Protein AF-X0W6E8-F1 (afdb_monomer)

Solvent-accessible surface area (backbone atoms only — not comparable to full-atom values): 16477 Å² total; per-residue (Å²): 135,77,72,87,42,69,90,37,63,66,58,49,54,52,49,56,50,50,54,49,53,32,58,76,71,71,54,73,55,82,65,52,50,55,51,52,51,42,53,46,44,74,73,34,62,69,58,36,50,59,49,38,74,72,46,77,68,41,76,41,73,58,37,12,52,37,27,72,68,56,48,51,40,49,63,67,52,36,52,96,84,66,36,63,46,77,39,65,50,68,94,69,50,76,43,50,92,79,51,18,35,45,62,56,53,79,40,38,72,78,76,44,81,92,66,81,87,80,86,84,38,60,38,75,87,61,32,48,54,59,50,50,54,51,52,69,56,56,57,82,46,60,92,82,50,79,97,75,67,80,38,82,53,49,94,84,43,66,58,55,96,78,75,73,83,88,84,88,63,99,43,70,67,55,46,50,51,50,52,57,52,47,54,62,69,45,48,55,46,74,44,82,73,47,64,42,89,88,78,67,48,74,42,72,44,54,40,52,73,90,75,64,82,88,87,70,99,47,75,83,62,47,54,63,52,51,56,51,27,62,74,71,67,50,82,81,80,74,87,84,72,80,47,71,78,69,35,67,71,46,42,50,51,51,50,54,54,48,61,72,67,45,79,80,81,115

Organism: NCBI:txid412755

Nearest PDB structures (foldseek):
  1qhh-assembly1_B  TM=7.836E-01  e=3.303E-17  Geobacillus stearothermophilus
  2pjr-assembly1_A  TM=9.165E-01  e=7.887E-13  Geobacillus stearothermophilus
  4c2t-assembly2_D  TM=9.218E-01  e=5.545E-10  Deinococcus radiodurans
  1uaa-assembly1_A  TM=8.353E-01  e=2.032E-09  unclassified
  3lfu-assembly1_A  TM=7.697E-01  e=2.162E-09  Escherichia coli

Foldseek 3Di:
DCPVCPVPVPVVVVVVVVVVVCVVLVHDDPVRVLVVVLVCLVVPVVVLVVLLVVDVAAEAEQLQQDAPSNLSVCVSNHDPPRRYHYYHFLLPNPNVVVRRHSVCVVCVPVVDPPDDDDDPQEDPDAAPVVLVVVQVVCVVCVVPGDDGRHDHNDPPRHDDVPPDDDDDDPDLLVVLLVVLVVLVVQFQPKDFPDQDPPPRDTDIGGDDLVNDDDDDPDPVSCVSNVVVCVVVVRDDDDPPPDPPCVDPVNVVVVVVVCVVVCPPPD

Sequence (266 aa):
NNTIFQGNPEFYRGYCKYLKIMAEHKFLDFATIIEKLVNILENEQNELLRIRDKIRYVVVDEYQDINPIQEKLINLIADVNGNLCVVGDDDQAIFEFQGANVNNILTFSTRYKNVQEISLLKNFRSTDSIIEAARNLIQYNAELRLPKMMEHGRDYHKGEEGDIYQLEFGTRAEEVEFIAKKINELRGYKYLESIDEITGKKNYRGLDWCDFAVLVRNNKTASDFIEIFEREKIPFTAKGTSGLFERDEIRFLQMIFNYFIDKEIK

Mean predicted aligned error: 7.68 Å

InterPro domains:
  IPR000212 UvrD-like helicase [PTHR11070] (14-253)
  IPR013986 DExx box DNA helicase domain superfamily [G3DSA:1.10.10.160] (11-30)
  IPR014016 UvrD-like helicase, ATP-binding domain [PF00580] (11-112)
  IPR014016 UvrD-like helicase, ATP-binding domain [PS51198] (1-127)
  IPR014017 UvrD-like helicase, C-terminal [PF13361] (118-259)
  IPR014017 UvrD-like helicase, C-terminal [PS51217] (128-266)
  IPR027417 P-loop containing nucleoside triphosphate hydrolase [G3DSA:3.40.50.300] (31-114)
  IPR027417 P-loop containing nucleoside triphosphate hydrolase [G3DSA:3.40.50.300] (122-243)
  IPR027417 P-loop containing nucleoside triphosphate hydrolase [SSF52540] (11-259)

Secondary structure (DSSP, 8-state):
-TTTTTT-HHHHHHHHHHHHHHHHTT---HHHHHHHHHHHHHH-HHHHHHHHHH-S-EEESSGGG--HHHHHHHHHHSTTTT-EEE---GGG---GGGT--THHHHTHHHHSSS-------EESSS-HHHHHHHHHHHGGGGGGS-S---EE--TT-PPPTTSS-----SSHHHHHHHHHHHHHHHTT-EEEEEE-TTT--EEEEE--GGG-----SSHHHHHHHHHHHHHTT-----TT---GGGSHHHHHHHHHHHHHH-TT--

pLDDT: mean 88.3, std 10.2, range [37.69, 97.56]

Radius of gyration: 25.04 Å; Cα contacts (8 Å, |Δi|>4): 220; chains: 1; bounding box: 56×60×59 Å

Structure (mmCIF, N/CA/C/O backbone):
data_AF-X0W6E8-F1
#
_entry.id   AF-X0W6E8-F1
#
loop_
_atom_site.group_PDB
_atom_site.id
_atom_site.type_symbol
_atom_site.label_atom_id
_atom_site.label_alt_id
_atom_site.label_comp_id
_atom_site.label_asym_id
_atom_site.label_entity_id
_atom_site.label_seq_id
_atom_site.pdbx_PDB_ins_code
_atom_site.Cartn_x
_atom_site.Cartn_y
_atom_site.Cartn_z
_atom_site.occupancy
_atom_site.B_iso_or_equiv
_atom_site.auth_seq_id
_atom_site.auth_comp_id
_atom_site.auth_asym_id
_atom_site.auth_atom_id
_atom_site.pdbx_PDB_model_num
ATOM 1 N N . ASN A 1 1 ? -6.700 11.268 29.996 1.00 41.81 1 ASN A N 1
ATOM 2 C CA . ASN A 1 1 ? -5.310 10.794 30.178 1.00 41.81 1 ASN A CA 1
ATOM 3 C C . ASN A 1 1 ? -4.329 11.809 29.615 1.00 41.81 1 ASN A C 1
ATOM 5 O O . ASN A 1 1 ? -4.082 11.819 28.421 1.00 41.81 1 ASN A O 1
ATOM 9 N N . ASN A 1 2 ? -3.821 12.695 30.477 1.00 48.25 2 ASN A N 1
ATOM 10 C CA . ASN A 1 2 ? -2.953 13.833 30.129 1.00 48.25 2 ASN A CA 1
ATOM 11 C C . ASN A 1 2 ? -1.458 13.468 30.025 1.00 48.25 2 ASN A C 1
ATOM 13 O O . ASN A 1 2 ? -0.615 14.353 29.949 1.00 48.25 2 ASN A O 1
ATOM 17 N N . THR A 1 3 ? -1.112 12.182 30.079 1.00 55.62 3 THR A N 1
ATOM 18 C CA . THR A 1 3 ? 0.270 11.692 30.196 1.00 55.62 3 THR A CA 1
ATOM 19 C C . THR A 1 3 ? 1.045 11.712 28.879 1.00 55.62 3 THR A C 1
ATOM 21 O O . THR A 1 3 ? 2.259 11.868 28.903 1.00 55.62 3 THR A O 1
ATOM 24 N N . ILE A 1 4 ? 0.364 11.631 27.732 1.00 63.97 4 ILE A N 1
ATOM 25 C CA . ILE A 1 4 ? 1.008 11.529 26.408 1.00 63.97 4 ILE A CA 1
ATOM 26 C C . ILE A 1 4 ? 1.722 12.838 26.020 1.00 63.97 4 ILE A C 1
ATOM 28 O O . ILE A 1 4 ? 2.765 12.813 25.376 1.00 63.97 4 ILE A O 1
ATOM 32 N N . PHE A 1 5 ? 1.204 13.987 26.466 1.00 68.06 5 PHE A N 1
ATOM 33 C CA . PHE A 1 5 ? 1.741 15.309 26.120 1.00 68.06 5 PHE A CA 1
ATOM 34 C C . PHE A 1 5 ? 2.536 15.976 27.249 1.00 68.06 5 PHE A C 1
ATOM 36 O O . PHE A 1 5 ? 2.879 17.152 27.139 1.00 68.06 5 PHE A O 1
ATOM 43 N N . GLN A 1 6 ? 2.860 15.252 28.329 1.00 64.62 6 GLN A N 1
ATOM 44 C CA . GLN A 1 6 ? 3.637 15.811 29.447 1.00 64.62 6 GLN A CA 1
ATOM 45 C C . GLN A 1 6 ? 5.016 16.336 29.011 1.00 64.62 6 GLN A C 1
ATOM 47 O O . GLN A 1 6 ? 5.539 17.248 29.644 1.00 64.62 6 GLN A O 1
ATOM 52 N N . GLY A 1 7 ? 5.569 15.828 27.903 1.00 74.75 7 GLY A N 1
ATOM 53 C CA . GLY A 1 7 ? 6.815 16.319 27.307 1.00 74.75 7 GLY A CA 1
ATOM 54 C C . GLY A 1 7 ? 6.683 17.562 26.414 1.00 74.75 7 GLY A C 1
ATOM 55 O O . GLY A 1 7 ? 7.706 18.092 25.993 1.00 74.75 7 GLY A O 1
ATOM 56 N N . ASN A 1 8 ? 5.466 18.034 26.099 1.00 87.38 8 ASN A N 1
ATOM 57 C CA . ASN A 1 8 ? 5.258 19.209 25.243 1.00 87.38 8 ASN A CA 1
ATOM 58 C C . ASN A 1 8 ? 3.924 19.942 25.546 1.00 87.38 8 ASN A C 1
ATOM 60 O O . ASN A 1 8 ? 2.927 19.772 24.833 1.00 87.38 8 ASN A O 1
ATOM 64 N N . PRO A 1 9 ? 3.875 20.774 26.605 1.00 87.56 9 PRO A N 1
ATOM 65 C CA . PRO A 1 9 ? 2.653 21.472 27.013 1.00 87.56 9 PRO A CA 1
ATOM 66 C C . PRO A 1 9 ? 2.198 22.545 26.011 1.00 87.56 9 PRO A C 1
ATOM 68 O O . PRO A 1 9 ? 1.001 22.825 25.916 1.00 87.56 9 PRO A O 1
ATOM 71 N N . GLU A 1 10 ? 3.122 23.137 25.250 1.00 90.81 10 GLU A N 1
ATOM 72 C CA . GLU A 1 10 ? 2.785 24.112 24.207 1.00 90.81 10 GLU A CA 1
ATOM 73 C C . GLU A 1 10 ? 2.021 23.454 23.061 1.00 90.81 10 GLU A C 1
ATOM 75 O O . GLU A 1 10 ? 0.967 23.957 22.661 1.00 90.81 10 GLU A O 1
ATOM 80 N N . PHE A 1 11 ? 2.490 22.289 22.601 1.00 91.69 11 PHE A N 1
ATOM 81 C CA . PHE A 1 11 ? 1.779 21.490 21.609 1.00 91.69 11 PHE A CA 1
ATOM 82 C C . PHE A 1 11 ? 0.371 21.140 22.091 1.00 91.69 11 PHE A C 1
ATOM 84 O O . PHE A 1 11 ? -0.594 21.381 21.370 1.00 91.69 11 PHE A O 1
ATOM 91 N N . TYR A 1 12 ? 0.228 20.650 23.328 1.00 90.50 12 TYR A N 1
ATOM 92 C CA . TYR A 1 12 ? -1.084 20.315 23.890 1.00 90.50 12 TYR A CA 1
ATOM 93 C C . TYR A 1 12 ? -2.035 21.517 23.898 1.00 90.50 12 TYR A C 1
ATOM 95 O O . TYR A 1 12 ? -3.195 21.407 23.501 1.00 90.50 12 TYR A O 1
ATOM 103 N N . ARG A 1 13 ? -1.544 22.698 24.295 1.00 91.81 13 ARG A N 1
ATOM 104 C CA . ARG A 1 13 ? -2.345 23.928 24.280 1.00 91.81 13 ARG A CA 1
ATOM 105 C C . ARG A 1 13 ? -2.782 24.305 22.863 1.00 91.81 13 ARG A C 1
ATOM 107 O O . ARG A 1 13 ? -3.940 24.683 22.671 1.00 91.81 13 ARG A O 1
ATOM 114 N N . GLY A 1 14 ? -1.877 24.201 21.890 1.00 94.25 14 GLY A N 1
ATOM 115 C CA . GLY A 1 14 ? -2.176 24.423 20.476 1.00 94.25 14 GLY A CA 1
ATOM 116 C C . GLY A 1 14 ? -3.219 23.439 19.948 1.00 94.25 14 GLY A C 1
ATOM 117 O O . GLY A 1 14 ? -4.203 23.857 19.344 1.00 94.25 14 GLY A O 1
ATOM 118 N N . TYR A 1 15 ? -3.059 22.156 20.266 1.00 90.69 15 TYR A N 1
ATOM 119 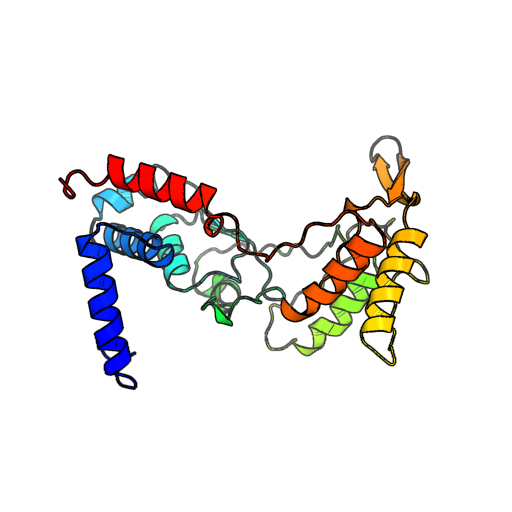C CA . TYR A 1 15 ? -3.978 21.088 19.888 1.00 90.69 15 TYR A CA 1
ATOM 120 C C . TYR A 1 15 ? -5.387 21.297 20.462 1.00 90.69 15 TYR A C 1
ATOM 122 O O . TYR A 1 15 ? -6.370 21.251 19.727 1.00 90.69 15 TYR A O 1
ATOM 130 N N . CYS A 1 16 ? -5.511 21.645 21.746 1.00 91.00 16 CYS A N 1
ATOM 131 C CA . CYS A 1 16 ? -6.806 21.977 22.348 1.00 91.00 16 CYS A CA 1
ATOM 132 C C . CYS A 1 16 ? -7.475 23.184 21.672 1.00 91.00 16 CYS A C 1
ATOM 134 O O . CYS A 1 16 ? -8.692 23.194 21.483 1.00 91.00 16 CYS A O 1
ATOM 136 N N . LYS A 1 17 ? -6.695 24.206 21.293 1.00 93.12 17 LYS A N 1
ATOM 137 C CA . LYS A 1 17 ? -7.216 25.363 20.552 1.00 93.12 17 LYS A CA 1
ATOM 138 C C . LYS A 1 17 ? -7.680 24.962 19.149 1.00 93.12 17 LYS A C 1
ATOM 140 O O . LYS A 1 17 ? -8.749 25.398 18.737 1.00 93.12 17 LYS A O 1
ATOM 145 N N . TYR A 1 18 ? -6.911 24.124 18.455 1.00 91.56 18 TYR A N 1
ATOM 146 C CA . TYR A 1 18 ? -7.280 23.560 17.156 1.00 91.56 18 TYR A CA 1
ATOM 147 C C . TYR A 1 18 ? -8.622 22.824 17.229 1.00 91.56 18 TYR A C 1
ATOM 149 O O . TYR A 1 18 ? -9.551 23.182 16.509 1.00 91.56 18 TYR A O 1
ATOM 157 N N . LEU A 1 19 ? -8.766 21.880 18.165 1.00 89.44 19 LEU A N 1
ATOM 158 C CA . LEU A 1 19 ? -10.006 21.119 18.342 1.00 89.44 19 LEU A CA 1
ATOM 159 C C . LEU A 1 19 ? -11.208 22.016 18.659 1.00 89.44 19 LEU A C 1
ATOM 161 O O . LEU A 1 19 ? -12.308 21.769 18.167 1.00 89.44 19 LEU A O 1
ATOM 165 N N . LYS A 1 20 ? -11.005 23.072 19.458 1.00 90.00 20 LYS A N 1
ATOM 166 C CA . LYS A 1 20 ? -12.059 24.042 19.769 1.00 90.00 20 LYS A CA 1
ATOM 167 C C . LYS A 1 20 ? -12.536 24.786 18.517 1.00 90.00 20 LYS A C 1
ATOM 169 O O . LYS A 1 20 ? -13.738 24.856 18.297 1.00 90.00 20 LYS A O 1
ATOM 174 N N . ILE A 1 21 ? -11.613 25.278 17.689 1.00 90.38 21 ILE A N 1
ATOM 175 C CA . ILE A 1 21 ? -11.942 25.975 16.433 1.00 90.38 21 ILE A CA 1
ATOM 176 C C . ILE A 1 21 ? -12.669 25.025 15.472 1.00 90.38 21 ILE A C 1
ATOM 178 O O . ILE A 1 21 ? -13.708 25.378 14.923 1.00 90.38 21 ILE A O 1
ATOM 182 N N . MET A 1 22 ? -12.170 23.795 15.313 1.00 89.06 22 MET A N 1
ATOM 183 C CA . MET A 1 22 ? -12.822 22.777 14.481 1.00 89.06 22 MET A CA 1
ATOM 184 C C . MET A 1 22 ? -14.267 22.523 14.930 1.00 89.06 22 MET A C 1
ATOM 186 O O . MET A 1 22 ? -15.173 22.469 14.102 1.00 89.06 22 MET A O 1
ATOM 190 N N . ALA A 1 23 ? -14.501 22.423 16.242 1.00 85.75 23 ALA A N 1
ATOM 191 C CA . ALA A 1 23 ? -15.837 22.231 16.796 1.00 85.75 23 ALA A CA 1
ATOM 192 C C . ALA A 1 23 ? -16.756 23.449 16.587 1.00 85.75 23 ALA A C 1
ATOM 194 O O . ALA A 1 23 ? -17.917 23.260 16.226 1.00 85.75 23 ALA A O 1
ATOM 195 N N . GLU A 1 24 ? -16.251 24.673 16.776 1.00 85.31 24 GLU A N 1
ATOM 196 C CA . GLU A 1 24 ? -16.998 25.923 16.549 1.00 85.31 24 GLU A CA 1
ATOM 197 C C . GLU A 1 24 ? -17.487 26.032 15.097 1.00 85.31 24 GLU A C 1
ATOM 199 O O . GLU A 1 24 ? -18.645 26.369 14.863 1.00 85.31 24 GLU A O 1
ATOM 204 N N . HIS A 1 25 ? -16.650 25.642 14.134 1.00 83.06 25 HIS A N 1
ATOM 205 C CA . HIS A 1 25 ? -16.994 25.633 12.709 1.00 83.06 25 HIS A CA 1
ATOM 206 C C . HIS A 1 25 ? -17.678 24.342 12.231 1.00 83.06 25 HIS A C 1
ATOM 208 O O . HIS A 1 25 ? -17.940 24.190 11.041 1.00 83.06 25 HIS A O 1
ATOM 214 N N . LYS A 1 26 ? -17.982 23.396 13.133 1.00 83.81 26 LYS A N 1
ATOM 215 C CA . LYS A 1 26 ? -18.581 22.086 12.798 1.00 83.81 26 LYS A CA 1
ATOM 216 C C . LYS A 1 26 ? -17.774 21.315 11.739 1.00 83.81 26 LYS A C 1
ATOM 218 O O . LYS A 1 26 ? -18.336 20.569 10.937 1.00 83.81 26 LYS A O 1
ATOM 223 N N . PHE A 1 27 ? -16.455 21.480 11.746 1.00 86.06 27 PHE A N 1
ATOM 224 C CA . PHE A 1 27 ? -15.545 20.812 10.826 1.00 86.06 27 PHE A CA 1
ATOM 225 C C . PHE A 1 27 ? -15.058 19.479 11.381 1.00 86.06 27 PHE A C 1
ATOM 227 O O . PHE A 1 27 ? -14.842 19.315 12.583 1.00 86.06 27 PHE A O 1
ATOM 234 N N . LEU A 1 28 ? -14.860 18.535 10.462 1.00 86.19 28 LEU A N 1
ATOM 235 C CA . LEU A 1 28 ? -14.262 17.233 10.711 1.00 86.19 28 LEU A CA 1
ATOM 236 C C . LEU A 1 28 ? -13.116 17.036 9.723 1.00 86.19 28 LEU A C 1
ATOM 238 O O . LEU A 1 28 ? -13.309 17.145 8.514 1.00 86.19 28 LEU A O 1
ATOM 242 N N . ASP A 1 29 ? -11.933 16.747 10.246 1.00 88.25 29 ASP A N 1
ATOM 243 C CA . ASP A 1 29 ? -10.832 16.197 9.462 1.00 88.25 29 ASP A CA 1
ATOM 244 C C . ASP A 1 29 ? -10.941 14.660 9.381 1.00 88.25 29 ASP A C 1
ATOM 246 O O . ASP A 1 29 ? -11.768 14.033 10.047 1.00 88.25 29 ASP A O 1
ATOM 250 N N . PHE A 1 30 ? -10.096 14.025 8.567 1.00 87.19 30 PHE A N 1
ATOM 251 C CA . PHE A 1 30 ? -10.146 12.572 8.371 1.00 87.19 30 PHE A CA 1
ATOM 252 C C . PHE A 1 30 ? -9.997 11.767 9.672 1.00 87.19 30 PHE A C 1
ATOM 254 O O . PHE A 1 30 ? -10.666 10.747 9.836 1.00 87.19 30 PHE A O 1
ATOM 261 N N . ALA A 1 31 ? -9.154 12.219 10.605 1.00 87.50 31 ALA A N 1
ATOM 262 C CA . ALA A 1 31 ? -8.917 11.515 11.863 1.00 87.50 31 ALA A CA 1
ATOM 263 C C . ALA A 1 31 ? -10.117 11.648 12.815 1.00 87.50 31 ALA A C 1
ATOM 265 O O . ALA A 1 31 ? -10.579 10.661 13.390 1.00 87.50 31 ALA A O 1
ATOM 266 N N . THR A 1 32 ? -10.667 12.856 12.928 1.00 89.69 32 THR A N 1
ATOM 267 C CA . THR A 1 32 ? -11.804 13.174 13.800 1.00 89.69 32 THR A CA 1
ATOM 268 C C . THR A 1 32 ? -13.107 12.536 13.330 1.00 89.69 32 THR A C 1
ATOM 270 O O . THR A 1 32 ? -13.963 12.261 14.168 1.00 89.69 32 THR A O 1
ATOM 273 N N . ILE A 1 33 ? -13.270 12.231 12.035 1.00 93.94 33 ILE A N 1
ATOM 274 C CA . ILE A 1 33 ? -14.405 11.423 11.550 1.00 93.94 33 ILE A CA 1
ATOM 275 C C . ILE A 1 33 ? -14.404 10.048 12.230 1.00 93.94 33 ILE A C 1
ATOM 277 O O . ILE A 1 33 ? -15.416 9.641 12.804 1.00 93.94 33 ILE A O 1
ATOM 281 N N . ILE A 1 34 ? -13.266 9.347 12.193 1.00 94.94 34 ILE A N 1
ATOM 282 C CA . ILE A 1 34 ? -13.132 8.007 12.780 1.00 94.94 34 ILE A CA 1
ATOM 283 C C . ILE A 1 34 ? -13.246 8.095 14.302 1.00 94.94 34 ILE A C 1
ATOM 285 O O . ILE A 1 34 ? -13.997 7.333 14.907 1.00 94.94 34 ILE A O 1
ATOM 289 N N . GLU A 1 35 ? -12.557 9.057 14.918 1.00 94.25 35 GLU A N 1
ATOM 290 C CA . GLU A 1 35 ? -12.593 9.267 16.366 1.00 94.25 35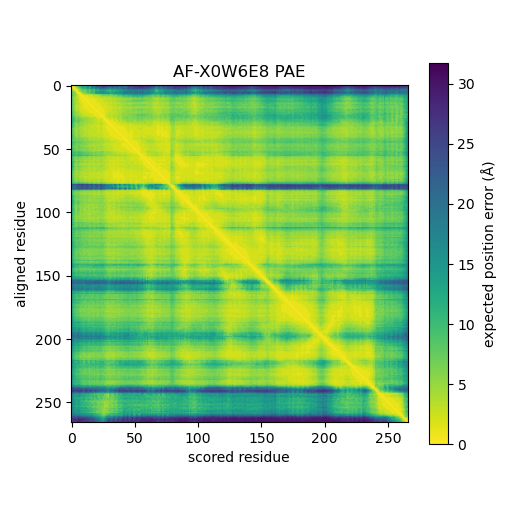 GLU A CA 1
ATOM 291 C C . GLU A 1 35 ? -14.020 9.523 16.872 1.00 94.25 35 GLU A C 1
ATOM 293 O O . GLU A 1 35 ? -14.466 8.883 17.824 1.00 94.25 35 GLU A O 1
ATOM 298 N N . LYS A 1 36 ? -14.773 10.425 16.227 1.00 93.38 36 LYS A N 1
ATOM 299 C CA . LYS A 1 36 ? -16.155 10.720 16.625 1.00 93.38 36 LYS A CA 1
ATOM 300 C C . LYS A 1 36 ? -17.069 9.524 16.439 1.00 93.38 36 LYS A C 1
ATOM 302 O O . LYS A 1 36 ? -17.896 9.286 17.313 1.00 93.38 36 LYS A O 1
ATOM 307 N N . LEU A 1 37 ? -16.920 8.775 15.345 1.00 95.38 37 LEU A N 1
ATOM 308 C CA . LEU A 1 37 ? -17.699 7.558 15.143 1.00 95.38 37 LEU A CA 1
ATOM 309 C C . LEU A 1 37 ? -17.422 6.550 16.261 1.00 95.38 37 LEU A C 1
ATOM 311 O O . LEU A 1 37 ? -18.363 6.072 16.884 1.00 95.38 37 LEU A O 1
ATOM 315 N N . VAL A 1 38 ? -16.152 6.281 16.569 1.00 96.31 38 VAL A N 1
ATOM 316 C CA . VAL A 1 38 ? -15.772 5.398 17.682 1.00 96.31 38 VAL A CA 1
ATOM 317 C C . VAL A 1 38 ? -16.378 5.888 18.996 1.00 96.31 38 VAL A C 1
ATOM 319 O O . VAL A 1 38 ? -17.028 5.107 19.684 1.00 96.31 38 VAL A O 1
ATOM 322 N N . ASN A 1 39 ? -16.254 7.181 19.307 1.00 95.69 39 ASN A N 1
ATOM 323 C CA . ASN A 1 39 ? -16.821 7.761 20.524 1.00 95.69 39 ASN A CA 1
ATOM 324 C C . ASN A 1 39 ? -18.349 7.579 20.599 1.00 95.69 39 ASN A C 1
ATOM 326 O O . ASN A 1 39 ? -18.860 7.235 21.661 1.00 95.69 39 ASN A O 1
ATOM 330 N N . ILE A 1 40 ? -19.085 7.775 19.500 1.00 96.25 40 ILE A N 1
ATOM 331 C CA . ILE A 1 40 ? -20.538 7.538 19.465 1.00 96.25 40 ILE A CA 1
ATOM 332 C C . ILE A 1 40 ? -20.832 6.062 19.743 1.00 96.25 40 ILE A C 1
ATOM 334 O O . ILE A 1 40 ? -21.631 5.752 20.619 1.00 96.25 40 ILE A O 1
ATOM 338 N N . LEU A 1 41 ? -20.154 5.140 19.057 1.00 94.38 41 LEU A N 1
ATOM 339 C CA . LEU A 1 41 ? -20.420 3.705 19.193 1.00 94.38 41 LEU A CA 1
ATOM 340 C C . LEU A 1 41 ? -20.044 3.132 20.564 1.00 94.38 41 LEU A C 1
ATOM 342 O O . LEU A 1 41 ? -20.656 2.161 21.000 1.00 94.38 41 LEU A O 1
ATOM 346 N N . GLU A 1 42 ? -19.072 3.724 21.255 1.00 94.69 42 GLU A N 1
ATOM 347 C CA . GLU A 1 42 ? -18.731 3.338 22.627 1.00 94.69 42 GLU A CA 1
ATOM 348 C C . GLU A 1 42 ? -19.741 3.826 23.664 1.00 94.69 42 GLU A C 1
ATOM 350 O O . GLU A 1 42 ? -19.997 3.127 24.643 1.00 94.69 42 GLU A O 1
ATOM 355 N N . ASN A 1 43 ? -20.289 5.027 23.475 1.00 96.62 43 ASN A N 1
ATOM 356 C CA . ASN A 1 43 ? -21.142 5.668 24.476 1.00 96.62 43 ASN A CA 1
ATOM 357 C C . ASN A 1 43 ? -22.641 5.448 24.216 1.00 96.62 43 ASN A C 1
ATOM 359 O O . ASN A 1 43 ? -23.443 5.523 25.146 1.00 96.62 43 ASN A O 1
ATOM 363 N N . GLU A 1 44 ? -23.034 5.145 22.978 1.00 96.56 44 GLU A N 1
ATOM 364 C CA . GLU A 1 44 ? -24.428 4.994 22.558 1.00 96.56 44 GLU A CA 1
ATOM 365 C C . GLU A 1 44 ? -24.715 3.562 22.085 1.00 96.56 44 GLU A C 1
ATOM 367 O O . GLU A 1 44 ? -24.690 3.238 20.896 1.00 96.56 44 GLU A O 1
ATOM 372 N N . GLN A 1 45 ? -25.051 2.682 23.034 1.00 93.00 45 GLN A N 1
ATOM 373 C CA . GLN A 1 45 ? -25.293 1.260 22.756 1.00 93.00 45 GLN A CA 1
ATOM 374 C C . GLN A 1 45 ? -26.394 1.018 21.706 1.00 93.00 45 GLN A C 1
ATOM 376 O O . GLN A 1 45 ? -26.290 0.083 20.913 1.00 93.00 45 GLN A O 1
ATOM 381 N N . ASN A 1 46 ? -27.429 1.864 21.662 1.00 95.44 46 ASN A N 1
ATOM 382 C CA . ASN A 1 46 ? -28.494 1.760 20.661 1.00 95.44 46 ASN A CA 1
ATOM 383 C C . ASN A 1 46 ? -27.966 1.968 19.235 1.00 95.44 46 ASN A C 1
ATOM 385 O O . ASN A 1 46 ? -28.369 1.247 18.324 1.00 95.44 46 ASN A O 1
ATOM 389 N N . GLU A 1 47 ? -27.041 2.910 19.041 1.00 94.44 47 GLU A N 1
ATOM 390 C CA . GLU A 1 47 ? -26.431 3.164 17.736 1.00 94.44 47 GLU A CA 1
ATOM 391 C C . GLU A 1 47 ? -25.497 2.028 17.328 1.00 94.44 47 GLU A C 1
ATOM 393 O O . GLU A 1 47 ? -25.552 1.565 16.187 1.00 94.44 47 GLU A O 1
ATOM 398 N N . LEU A 1 48 ? -24.712 1.501 18.272 1.00 92.19 48 LEU A N 1
ATOM 399 C CA . LEU A 1 48 ? -23.886 0.319 18.038 1.00 92.19 48 LEU A CA 1
ATOM 400 C C . LEU A 1 48 ? -24.724 -0.884 17.587 1.00 92.19 48 LEU A C 1
ATOM 402 O O . LEU A 1 48 ? -24.402 -1.512 16.577 1.00 92.19 48 LEU A O 1
ATOM 406 N N . LEU A 1 49 ? -25.818 -1.182 18.294 1.00 90.94 49 LEU A N 1
ATOM 407 C CA . LEU A 1 49 ? -26.729 -2.271 17.933 1.00 90.94 49 LEU A CA 1
ATOM 408 C C . LEU A 1 49 ? -27.381 -2.029 16.568 1.00 90.94 49 LEU A C 1
ATOM 410 O O . LEU A 1 49 ? -27.446 -2.947 15.755 1.00 90.94 49 LEU A O 1
ATOM 414 N N . ARG A 1 50 ? -27.790 -0.789 16.275 1.00 91.31 50 ARG A N 1
ATOM 415 C CA . ARG A 1 50 ? -28.362 -0.407 14.976 1.00 91.31 50 ARG A CA 1
ATOM 416 C C . ARG A 1 50 ? -27.386 -0.615 13.817 1.00 91.31 50 ARG A C 1
ATOM 418 O O . ARG A 1 50 ? -27.819 -0.954 12.717 1.00 91.31 50 ARG A O 1
ATOM 425 N N . ILE A 1 51 ? -26.091 -0.378 14.027 1.00 89.81 51 ILE A N 1
ATOM 426 C CA . ILE A 1 51 ? -25.061 -0.632 13.010 1.00 89.81 51 ILE A CA 1
ATOM 427 C C . ILE A 1 51 ? -24.792 -2.129 12.873 1.00 89.81 51 ILE A C 1
ATOM 429 O O . ILE A 1 51 ? -24.796 -2.635 11.751 1.00 89.81 51 ILE A O 1
ATOM 433 N N . ARG A 1 52 ? -24.605 -2.845 13.986 1.00 88.62 52 ARG A N 1
ATOM 434 C CA . ARG A 1 52 ? -24.361 -4.297 13.977 1.00 88.62 52 ARG A CA 1
ATOM 435 C C . ARG A 1 52 ? -25.507 -5.081 13.335 1.00 88.62 52 ARG A C 1
ATOM 437 O O . ARG A 1 52 ? -25.250 -6.031 12.611 1.00 88.62 52 ARG A O 1
ATOM 444 N N . ASP A 1 53 ? -26.753 -4.643 13.513 1.00 88.44 53 ASP A N 1
ATOM 445 C CA . ASP A 1 53 ? -27.924 -5.247 12.857 1.00 88.44 53 ASP A CA 1
ATOM 446 C C . ASP A 1 53 ? -27.861 -5.148 11.319 1.00 88.44 53 ASP A C 1
ATOM 448 O O . ASP A 1 53 ? -28.335 -6.024 10.598 1.00 88.44 53 ASP A O 1
ATOM 452 N N . LYS A 1 54 ? -27.210 -4.103 10.793 1.00 89.12 54 LYS A N 1
ATOM 453 C CA . LYS A 1 54 ? -27.045 -3.885 9.347 1.00 89.12 54 LYS A CA 1
ATOM 454 C C . LYS A 1 54 ? -25.799 -4.551 8.771 1.00 89.12 54 LYS A C 1
ATOM 456 O O . LYS A 1 54 ? -25.774 -4.853 7.579 1.00 89.12 54 LYS A O 1
ATOM 461 N N . ILE A 1 55 ? -24.757 -4.735 9.580 1.00 88.00 55 ILE A N 1
ATOM 462 C CA . ILE A 1 55 ? -23.459 -5.248 9.139 1.00 88.00 55 ILE A CA 1
ATOM 463 C C . ILE A 1 55 ? -23.284 -6.667 9.660 1.00 88.00 55 ILE A C 1
ATOM 465 O O . ILE A 1 55 ? -22.8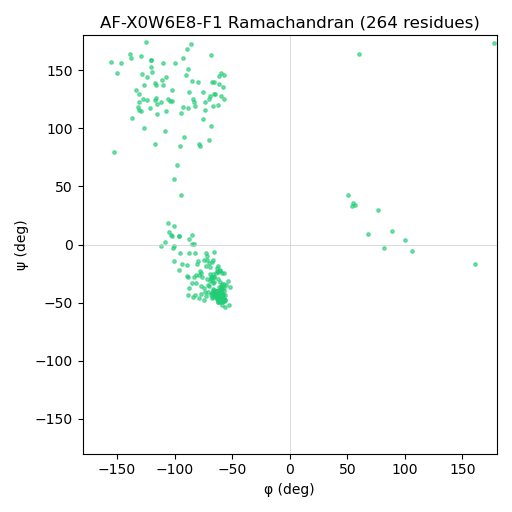64 -6.895 10.788 1.00 88.00 55 ILE A O 1
ATOM 469 N N . ARG A 1 56 ? -23.582 -7.639 8.796 1.00 84.12 56 ARG A N 1
ATOM 470 C CA . ARG A 1 56 ? -23.450 -9.055 9.145 1.00 84.1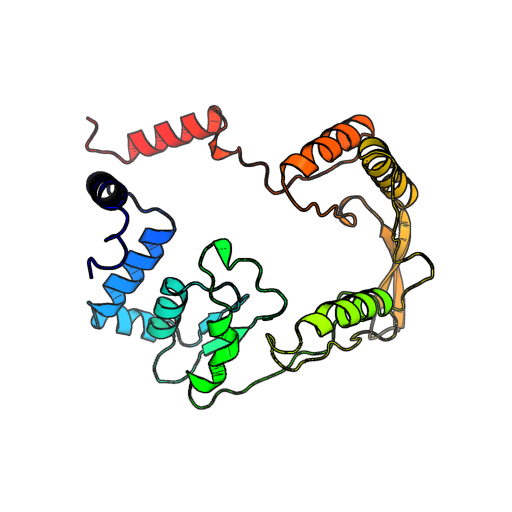2 56 ARG A CA 1
ATOM 471 C C . ARG A 1 56 ? -22.023 -9.582 9.010 1.00 84.12 56 ARG A C 1
ATOM 473 O O . ARG A 1 56 ? -21.658 -10.468 9.771 1.00 84.12 56 ARG A O 1
ATOM 480 N N . TYR A 1 57 ? -21.256 -9.073 8.046 1.00 90.38 57 TYR A N 1
ATOM 481 C CA . TYR A 1 57 ? -19.886 -9.494 7.749 1.00 90.38 57 TYR A CA 1
ATOM 482 C C . TYR A 1 57 ? -19.002 -8.266 7.570 1.00 90.38 57 TYR A C 1
ATOM 484 O O . TYR A 1 57 ? -19.374 -7.340 6.847 1.00 90.38 57 TYR A O 1
ATOM 492 N N . VAL A 1 58 ? -17.838 -8.276 8.212 1.00 92.88 58 VAL A N 1
ATOM 493 C CA . VAL A 1 58 ? -16.825 -7.228 8.098 1.00 92.88 58 VAL A CA 1
ATOM 494 C C . VAL A 1 58 ? -15.623 -7.822 7.385 1.00 92.88 58 VAL A C 1
ATOM 496 O O . VAL A 1 58 ? -15.067 -8.820 7.837 1.00 92.88 58 VAL A O 1
ATOM 499 N N . VAL A 1 59 ? -15.236 -7.212 6.268 1.00 95.12 59 VAL A N 1
ATOM 500 C CA . VAL A 1 59 ? -14.015 -7.560 5.539 1.00 95.12 59 VAL A CA 1
ATOM 501 C C . VAL A 1 59 ? -13.095 -6.352 5.569 1.00 95.12 59 VAL A C 1
ATOM 503 O O . VAL A 1 59 ? -13.522 -5.254 5.211 1.00 95.12 59 VAL A O 1
ATOM 506 N N . VAL A 1 60 ? -11.860 -6.551 6.016 1.00 96.31 60 VAL A N 1
ATOM 507 C CA . VAL A 1 60 ? -10.842 -5.500 6.086 1.00 96.31 60 VAL A CA 1
ATOM 508 C C . VAL A 1 60 ? -9.651 -5.932 5.249 1.00 96.31 60 VAL A C 1
ATOM 510 O O . VAL A 1 60 ? -9.034 -6.949 5.546 1.00 96.31 60 VAL A O 1
ATOM 513 N N . ASP A 1 61 ? -9.362 -5.169 4.204 1.00 97.12 61 ASP A N 1
ATOM 514 C CA . ASP A 1 61 ? -8.176 -5.344 3.365 1.00 97.12 61 ASP A CA 1
ATOM 515 C C . ASP A 1 61 ? -7.026 -4.463 3.880 1.00 97.12 61 ASP A C 1
ATOM 517 O O . ASP A 1 61 ? -7.273 -3.509 4.625 1.00 97.12 61 ASP A O 1
ATOM 521 N N . GLU A 1 62 ? -5.790 -4.778 3.493 1.00 97.06 62 GLU A N 1
ATOM 522 C CA . GLU A 1 62 ? -4.564 -4.082 3.926 1.00 97.06 62 GLU A CA 1
ATOM 523 C C . GLU A 1 62 ? -4.455 -3.928 5.458 1.00 97.06 62 GLU A C 1
ATOM 525 O O . GLU A 1 62 ? -4.089 -2.882 6.004 1.00 97.06 62 GLU A O 1
ATOM 530 N N . TYR A 1 63 ? -4.802 -4.990 6.191 1.00 96.75 63 TYR A N 1
ATOM 531 C CA . TYR A 1 63 ? -4.933 -4.957 7.649 1.00 96.75 63 TYR A CA 1
ATOM 532 C C . TYR A 1 63 ? -3.617 -4.643 8.390 1.00 96.75 63 TYR A C 1
ATOM 534 O O . TYR A 1 63 ? -3.642 -4.180 9.534 1.00 96.75 63 TYR A O 1
ATOM 542 N N . GLN A 1 64 ? -2.463 -4.845 7.746 1.00 95.56 64 GLN A N 1
ATOM 543 C CA . GLN A 1 64 ? -1.156 -4.462 8.286 1.00 95.56 64 GLN A CA 1
ATOM 544 C C . GLN A 1 64 ? -0.988 -2.942 8.466 1.00 95.56 64 GLN A C 1
ATOM 546 O O . GLN A 1 64 ? -0.209 -2.516 9.320 1.00 95.56 64 GLN A O 1
ATOM 551 N N . ASP A 1 65 ? -1.738 -2.131 7.711 1.00 95.56 65 ASP A N 1
ATOM 552 C CA . ASP A 1 65 ? -1.627 -0.667 7.708 1.00 95.56 65 ASP A CA 1
ATOM 553 C C . ASP A 1 65 ? -2.654 0.022 8.627 1.00 95.56 65 ASP A C 1
ATOM 555 O O . ASP A 1 65 ? -2.769 1.250 8.672 1.00 95.56 65 ASP A O 1
ATOM 559 N N . ILE A 1 66 ? -3.392 -0.766 9.411 1.00 95.38 66 ILE A N 1
ATOM 560 C CA . ILE A 1 66 ? -4.416 -0.276 10.330 1.00 95.38 66 ILE A CA 1
ATOM 561 C C . ILE A 1 66 ? -3.783 0.360 11.570 1.00 95.38 66 ILE A C 1
ATOM 563 O O . ILE A 1 66 ? -2.927 -0.223 12.242 1.00 95.38 66 ILE A O 1
ATOM 567 N N . ASN A 1 67 ? -4.256 1.557 11.918 1.00 94.62 67 ASN A N 1
ATOM 568 C CA . ASN A 1 67 ? -3.863 2.260 13.138 1.00 94.62 67 ASN A CA 1
ATOM 569 C C . ASN A 1 67 ? -4.772 1.900 14.340 1.00 94.62 67 ASN A C 1
ATOM 571 O O . ASN A 1 67 ? -5.840 1.304 14.167 1.00 94.62 67 ASN A O 1
ATOM 575 N N . PRO A 1 68 ? -4.407 2.271 15.583 1.00 93.69 68 PRO A N 1
ATOM 576 C CA . PRO A 1 68 ? -5.167 1.874 16.771 1.00 93.69 68 PRO A CA 1
ATOM 577 C C . PRO A 1 68 ? -6.639 2.318 16.805 1.00 93.69 68 PRO A C 1
ATOM 579 O O . PRO A 1 68 ? -7.473 1.598 17.352 1.00 93.69 68 PRO A O 1
ATOM 582 N N . ILE A 1 69 ? -6.988 3.486 16.247 1.00 94.50 69 ILE A N 1
ATOM 583 C CA . ILE A 1 69 ? -8.382 3.966 16.271 1.00 94.50 69 ILE A CA 1
ATOM 584 C C . ILE A 1 69 ? -9.244 3.238 15.232 1.00 94.50 69 ILE A C 1
ATOM 586 O O . ILE A 1 69 ? -10.398 2.915 15.510 1.00 94.50 69 ILE A O 1
ATOM 590 N N . GLN A 1 70 ? -8.674 2.911 14.071 1.00 95.44 70 GLN A N 1
ATOM 591 C CA . GLN A 1 70 ? -9.312 2.061 13.068 1.00 95.44 70 GLN A CA 1
ATOM 592 C C . GLN A 1 70 ? -9.508 0.638 13.599 1.00 95.44 70 GLN A C 1
ATOM 594 O O . GLN A 1 70 ? -10.598 0.089 13.471 1.00 95.44 70 GLN A O 1
ATOM 599 N N . GLU A 1 71 ? -8.505 0.074 14.276 1.00 94.19 71 GLU A N 1
ATOM 600 C CA . GLU A 1 71 ? -8.628 -1.239 14.912 1.00 94.19 71 GLU A CA 1
ATOM 601 C C . GLU A 1 71 ? -9.747 -1.253 15.956 1.00 94.19 71 GLU A C 1
ATOM 603 O O . GLU A 1 71 ? -10.555 -2.180 16.031 1.00 94.19 71 GLU A O 1
ATOM 608 N N . LYS A 1 72 ? -9.847 -0.189 16.752 1.00 93.19 72 LYS A N 1
ATOM 609 C CA . LYS A 1 72 ? -10.924 -0.033 17.725 1.00 93.19 72 LYS A CA 1
ATOM 610 C C . LYS A 1 72 ? -12.301 0.032 17.058 1.00 93.19 72 LYS A C 1
ATOM 612 O O . LYS A 1 72 ? -13.232 -0.610 17.540 1.00 93.19 72 LYS A O 1
ATOM 617 N N . LEU A 1 73 ? -12.425 0.751 15.942 1.00 94.25 73 LEU A N 1
ATOM 618 C CA . LEU A 1 73 ? -13.656 0.778 15.152 1.00 94.25 73 LEU A CA 1
ATOM 619 C C . LEU A 1 73 ? -14.025 -0.622 14.644 1.00 94.25 73 LEU A C 1
ATOM 621 O O . LEU A 1 73 ? -15.169 -1.032 14.825 1.00 94.25 73 LEU A O 1
ATOM 625 N N . ILE A 1 74 ? -13.066 -1.357 14.071 1.00 93.44 74 ILE A N 1
ATOM 626 C CA . ILE A 1 74 ? -13.256 -2.730 13.571 1.00 93.44 74 ILE A CA 1
ATOM 627 C C . ILE A 1 74 ? -13.777 -3.638 14.692 1.00 93.44 74 ILE A C 1
ATOM 629 O O . ILE A 1 74 ? -14.798 -4.302 14.517 1.00 93.44 74 ILE A O 1
ATOM 633 N N . ASN A 1 75 ? -13.153 -3.590 15.873 1.00 90.19 75 ASN A N 1
ATOM 634 C CA . ASN A 1 75 ? -13.593 -4.346 17.050 1.00 90.19 75 ASN A CA 1
ATOM 635 C C . ASN A 1 75 ? -15.023 -3.993 17.489 1.00 90.19 75 ASN A C 1
ATOM 637 O O . ASN A 1 75 ? -15.795 -4.871 17.879 1.00 90.19 75 ASN A O 1
ATOM 641 N N . LEU A 1 76 ? -15.402 -2.712 17.433 1.00 91.06 76 LEU A N 1
ATOM 642 C CA . LEU A 1 76 ? -16.760 -2.290 17.769 1.00 91.06 76 LEU A CA 1
ATOM 643 C C . LEU A 1 76 ? -17.774 -2.843 16.762 1.00 91.06 76 LEU A C 1
ATOM 645 O O . LEU A 1 76 ? -18.806 -3.361 17.182 1.00 91.06 76 LEU A O 1
ATOM 649 N N . ILE A 1 77 ? -17.506 -2.793 15.459 1.00 90.50 77 ILE A N 1
ATOM 650 C CA . ILE A 1 77 ? -18.499 -3.180 14.442 1.00 90.50 77 ILE A CA 1
ATOM 651 C C . ILE A 1 77 ? -18.575 -4.690 14.173 1.00 90.50 77 ILE A C 1
ATOM 653 O O . ILE A 1 77 ? -19.646 -5.166 13.814 1.00 90.50 77 ILE A O 1
ATOM 657 N N . ALA A 1 78 ? -17.489 -5.447 14.360 1.00 87.62 78 ALA A N 1
ATOM 658 C CA . ALA A 1 78 ? -17.405 -6.860 13.968 1.00 87.62 78 ALA A CA 1
ATOM 659 C C . ALA A 1 78 ? -18.228 -7.842 14.831 1.00 87.62 78 ALA A C 1
ATOM 661 O O . ALA A 1 78 ? -18.461 -8.974 14.409 1.00 87.62 78 ALA A O 1
ATOM 662 N N . ASP A 1 79 ? -18.717 -7.391 15.991 1.00 69.06 79 ASP A N 1
ATOM 663 C CA . ASP A 1 79 ? -19.562 -8.142 16.931 1.00 69.06 79 ASP A CA 1
ATOM 664 C C . ASP A 1 79 ? -18.949 -9.442 17.512 1.00 69.06 79 ASP A C 1
ATOM 666 O O . ASP A 1 79 ? -17.964 -10.004 17.041 1.00 69.06 79 ASP A O 1
ATOM 670 N N . VAL A 1 80 ? -19.561 -9.936 18.592 1.00 55.34 80 VAL A N 1
ATOM 671 C CA . VAL A 1 80 ? -19.161 -11.134 19.356 1.00 55.34 80 VAL A CA 1
ATOM 672 C C . VAL A 1 80 ? -19.352 -12.435 18.554 1.00 55.34 80 VAL A C 1
ATOM 674 O O . VAL A 1 80 ? -18.801 -13.474 18.913 1.00 55.34 80 VAL A O 1
ATOM 677 N N . ASN A 1 81 ? -20.113 -12.386 17.454 1.00 60.41 81 ASN A N 1
ATOM 678 C CA . ASN A 1 81 ? -20.456 -13.544 16.625 1.00 60.41 81 ASN A CA 1
ATOM 679 C C . ASN A 1 81 ? -19.405 -13.907 15.557 1.00 60.41 81 ASN A C 1
ATOM 681 O O . ASN A 1 81 ? -19.600 -14.884 14.839 1.00 60.41 81 ASN A O 1
ATOM 685 N N . GLY A 1 82 ? -18.287 -13.176 15.468 1.00 60.50 82 GLY A N 1
ATOM 686 C CA . GLY A 1 82 ? -17.092 -13.652 14.758 1.00 60.50 82 GLY A CA 1
ATOM 687 C C . GLY A 1 82 ? -17.143 -13.583 13.229 1.00 60.50 82 GLY A C 1
ATOM 688 O O . GLY A 1 82 ? -16.487 -14.381 12.568 1.00 60.50 82 GLY A O 1
ATOM 689 N N . ASN A 1 83 ? -17.871 -12.628 12.646 1.00 83.88 83 ASN A N 1
ATOM 690 C CA . ASN A 1 83 ? -17.941 -12.458 11.188 1.00 83.88 83 ASN A CA 1
ATOM 691 C C . ASN A 1 83 ? -16.921 -11.427 10.666 1.00 83.88 83 ASN A C 1
ATOM 693 O O . ASN A 1 83 ? -17.256 -10.583 9.832 1.00 83.88 83 ASN A O 1
ATOM 697 N N . LEU A 1 84 ? -15.690 -11.480 11.180 1.00 92.50 84 LEU A N 1
ATOM 698 C CA . LEU A 1 84 ? -14.577 -10.639 10.744 1.00 92.50 84 LEU A CA 1
ATOM 699 C C . LEU A 1 84 ? -13.624 -11.448 9.867 1.00 92.50 84 LEU A C 1
ATOM 701 O O . LEU A 1 84 ? -13.084 -12.463 10.299 1.00 92.50 84 LEU A O 1
ATOM 705 N N . CYS A 1 85 ? -13.383 -10.962 8.657 1.00 94.56 85 CYS A N 1
ATOM 706 C CA . CYS A 1 85 ? -12.327 -11.436 7.779 1.00 94.56 85 CYS A CA 1
ATOM 707 C C . CYS A 1 85 ? -11.334 -10.293 7.577 1.00 94.56 85 CYS A C 1
ATOM 709 O O . CYS A 1 85 ? -11.711 -9.218 7.116 1.00 94.56 85 CYS A O 1
ATOM 711 N N . VAL A 1 86 ? -10.075 -10.516 7.938 1.00 95.62 86 VAL A N 1
ATOM 712 C CA . VAL A 1 86 ? -8.993 -9.573 7.652 1.00 95.62 86 VAL A CA 1
ATOM 713 C C . VAL A 1 86 ? -8.061 -10.183 6.617 1.00 95.62 86 VAL A C 1
ATOM 715 O O . VAL A 1 86 ? -7.799 -11.386 6.640 1.00 95.62 86 VAL A O 1
ATOM 718 N N . VAL A 1 87 ? -7.583 -9.350 5.705 1.00 97.56 87 VAL A N 1
ATOM 719 C CA . VAL A 1 87 ? -6.619 -9.695 4.665 1.00 97.56 87 VAL A CA 1
ATOM 720 C C . VAL A 1 87 ? -5.474 -8.700 4.769 1.00 97.56 87 VAL A C 1
ATOM 722 O O . VAL A 1 87 ? -5.691 -7.511 4.997 1.00 97.56 87 VAL A O 1
ATOM 725 N N . GLY A 1 88 ? -4.248 -9.191 4.660 1.00 96.44 88 GLY A N 1
ATOM 726 C CA . GLY A 1 88 ? -3.070 -8.343 4.702 1.00 96.44 88 GLY A CA 1
ATOM 727 C C . GLY A 1 88 ? -1.782 -9.142 4.610 1.00 96.44 88 GLY A C 1
ATOM 728 O O . GLY A 1 88 ? -1.783 -10.375 4.639 1.00 96.44 88 GLY A O 1
ATOM 729 N N . ASP A 1 89 ? -0.686 -8.409 4.503 1.00 96.19 89 ASP A N 1
ATOM 730 C CA . ASP A 1 89 ? 0.663 -8.938 4.377 1.00 96.19 89 ASP A CA 1
ATOM 731 C C . ASP A 1 89 ? 1.604 -8.121 5.271 1.00 96.19 89 ASP A C 1
ATOM 733 O O . ASP A 1 89 ? 1.906 -6.969 4.974 1.00 96.19 89 ASP A O 1
ATOM 737 N N . ASP A 1 90 ? 2.090 -8.705 6.369 1.00 94.75 90 ASP A N 1
ATOM 738 C CA . ASP A 1 90 ? 3.020 -8.034 7.288 1.00 94.75 90 ASP A CA 1
ATOM 739 C C . ASP A 1 90 ? 4.346 -7.621 6.628 1.00 94.75 90 ASP A C 1
ATOM 741 O O . ASP A 1 90 ? 4.958 -6.653 7.073 1.00 94.75 90 ASP A O 1
ATOM 745 N N . ASP A 1 91 ? 4.746 -8.254 5.516 1.00 94.69 91 ASP A N 1
ATOM 746 C CA . ASP A 1 91 ? 5.949 -7.840 4.778 1.00 94.69 91 ASP A CA 1
ATOM 747 C C . ASP A 1 91 ? 5.732 -6.539 3.985 1.00 94.69 91 ASP A C 1
ATOM 749 O O . ASP A 1 91 ? 6.693 -5.936 3.505 1.00 94.69 91 ASP A O 1
ATOM 753 N N . GLN A 1 92 ? 4.476 -6.103 3.833 1.00 94.44 92 GLN A N 1
ATOM 754 C CA . GLN A 1 92 ? 4.083 -4.883 3.125 1.00 94.44 92 GLN A CA 1
ATOM 755 C C . GLN A 1 92 ? 3.731 -3.731 4.077 1.00 94.44 92 GLN A C 1
ATOM 757 O O . GLN A 1 92 ? 3.303 -2.671 3.623 1.00 94.44 92 GLN A O 1
ATOM 762 N N . ALA A 1 93 ? 3.952 -3.896 5.386 1.00 93.25 93 ALA A N 1
ATOM 763 C CA . ALA A 1 93 ? 3.681 -2.869 6.385 1.00 93.25 93 ALA A CA 1
ATOM 764 C C . ALA A 1 93 ? 4.675 -1.697 6.275 1.00 93.25 93 ALA A C 1
ATOM 766 O O . ALA A 1 93 ? 5.737 -1.687 6.897 1.00 93.25 93 ALA A O 1
ATOM 767 N N . ILE A 1 94 ? 4.330 -0.685 5.474 1.00 91.25 94 ILE A N 1
ATOM 768 C CA . ILE A 1 94 ? 5.194 0.481 5.211 1.00 91.25 94 ILE A CA 1
ATOM 769 C C . ILE A 1 94 ? 4.650 1.791 5.795 1.00 91.25 94 ILE A C 1
ATOM 771 O O . ILE A 1 94 ? 5.314 2.824 5.687 1.00 91.25 94 ILE A O 1
ATOM 775 N N . PHE A 1 95 ? 3.475 1.771 6.435 1.00 89.88 95 PHE A N 1
ATOM 776 C CA . PHE A 1 95 ? 2.795 2.960 6.968 1.00 89.88 95 PHE A CA 1
ATOM 777 C C . PHE A 1 95 ? 2.966 3.182 8.483 1.00 89.88 95 PHE A C 1
ATOM 779 O O . PHE A 1 95 ? 2.262 4.007 9.068 1.00 89.88 95 PHE A O 1
ATOM 786 N N . GLU A 1 96 ? 3.933 2.525 9.136 1.00 90.56 96 GLU A N 1
ATOM 787 C CA . GLU A 1 96 ? 4.186 2.683 10.585 1.00 90.56 96 GLU A CA 1
ATOM 788 C C . GLU A 1 96 ? 4.436 4.151 10.983 1.00 90.56 96 GLU A C 1
ATOM 790 O O . GLU A 1 96 ? 3.956 4.626 12.010 1.00 90.56 96 GLU A O 1
ATOM 795 N N . PHE A 1 97 ? 5.089 4.930 10.113 1.00 88.19 97 PHE A N 1
ATOM 796 C CA . PHE A 1 97 ? 5.318 6.365 10.325 1.00 88.19 97 PHE A CA 1
ATOM 797 C C . PHE A 1 97 ? 4.026 7.204 10.401 1.00 88.19 97 PHE A C 1
ATOM 799 O O . PHE A 1 97 ? 4.061 8.327 10.903 1.00 88.19 97 PHE A O 1
ATOM 806 N N . GLN A 1 98 ? 2.896 6.685 9.906 1.00 86.06 98 GLN A N 1
ATOM 807 C CA . GLN A 1 98 ? 1.565 7.298 10.025 1.00 86.06 98 GLN A CA 1
ATOM 808 C C . GLN A 1 98 ? 0.760 6.737 11.209 1.00 86.06 98 GLN A C 1
ATOM 810 O O . GLN A 1 98 ? -0.414 7.065 11.373 1.00 86.06 98 GLN A O 1
ATOM 815 N N . GLY A 1 99 ? 1.381 5.903 12.048 1.00 90.88 99 GLY A N 1
ATOM 816 C CA . GLY A 1 99 ? 0.756 5.285 13.214 1.00 90.88 99 GLY A CA 1
ATOM 817 C C . GLY A 1 99 ? 0.058 3.956 12.931 1.00 90.88 99 GLY A C 1
ATOM 818 O O . GLY A 1 99 ? -0.678 3.483 13.799 1.00 90.88 99 GLY A O 1
ATOM 819 N N . ALA A 1 100 ? 0.263 3.354 11.753 1.00 93.88 100 ALA A N 1
ATOM 820 C CA . ALA A 1 100 ? -0.117 1.962 11.523 1.00 93.88 100 ALA A CA 1
ATOM 821 C C . ALA A 1 100 ? 0.622 1.040 12.500 1.00 93.88 100 ALA A C 1
ATOM 823 O O . ALA A 1 100 ? 1.758 1.318 12.887 1.00 93.88 100 ALA A O 1
ATOM 824 N N . ASN A 1 101 ? -0.015 -0.058 12.900 1.00 93.31 101 ASN A N 1
ATOM 825 C CA . ASN A 1 101 ? 0.588 -1.019 13.813 1.00 93.31 101 ASN A CA 1
ATOM 826 C C . ASN A 1 101 ? 0.534 -2.426 13.219 1.00 93.31 101 ASN A C 1
ATOM 828 O O . ASN A 1 101 ? -0.477 -3.115 13.352 1.00 93.31 101 ASN A O 1
ATOM 832 N N . VAL A 1 102 ? 1.654 -2.881 12.651 1.00 93.50 102 VAL A N 1
ATOM 833 C CA . VAL A 1 102 ? 1.790 -4.235 12.086 1.00 93.50 102 VAL A CA 1
ATOM 834 C C . VAL A 1 102 ? 1.481 -5.332 13.113 1.00 93.50 102 VAL A C 1
ATOM 836 O O . VAL A 1 102 ? 1.001 -6.405 12.756 1.00 93.50 102 VAL A O 1
ATOM 839 N N . ASN A 1 103 ? 1.629 -5.058 14.417 1.00 93.50 103 ASN A N 1
ATOM 840 C CA . ASN A 1 103 ? 1.239 -6.024 15.445 1.00 93.50 103 ASN A CA 1
ATOM 841 C C . ASN A 1 103 ? -0.251 -6.381 15.386 1.00 93.50 103 ASN A C 1
ATOM 843 O O . ASN A 1 103 ? -0.621 -7.451 15.866 1.00 93.50 103 ASN A O 1
ATOM 847 N N . ASN A 1 104 ? -1.109 -5.538 14.799 1.00 92.94 104 ASN A N 1
ATOM 848 C CA . ASN A 1 104 ? -2.525 -5.848 14.619 1.00 92.94 104 ASN A CA 1
ATOM 849 C C . ASN A 1 104 ? -2.711 -7.150 13.831 1.00 92.94 104 ASN A C 1
ATOM 851 O O . ASN A 1 104 ? -3.472 -8.009 14.284 1.00 92.94 104 ASN A O 1
ATOM 855 N N . ILE A 1 105 ? -1.990 -7.322 12.716 1.00 94.25 105 ILE A N 1
ATOM 856 C CA . ILE A 1 105 ? -2.049 -8.547 11.912 1.00 94.25 105 ILE A CA 1
ATOM 857 C C . ILE A 1 105 ? -1.243 -9.682 12.557 1.00 94.25 105 ILE A C 1
ATOM 859 O O . ILE A 1 105 ? -1.765 -10.787 12.686 1.00 94.25 105 ILE A O 1
ATOM 863 N N . LEU A 1 106 ? -0.037 -9.403 13.074 1.00 93.69 106 LEU A N 1
ATOM 864 C CA . LEU A 1 106 ? 0.833 -10.425 13.685 1.00 93.69 106 LEU A CA 1
ATOM 865 C C . LEU A 1 106 ? 0.195 -11.107 14.905 1.00 93.69 106 LEU A C 1
ATOM 867 O O . LEU A 1 106 ? 0.445 -12.277 15.177 1.00 93.69 106 LEU A O 1
ATOM 871 N N . THR A 1 107 ? -0.626 -10.372 15.658 1.00 92.31 107 THR A N 1
ATOM 872 C CA . THR A 1 107 ? -1.284 -10.867 16.878 1.00 92.31 107 THR A CA 1
ATOM 873 C C . THR A 1 107 ? -2.756 -11.211 16.667 1.00 92.31 107 THR A C 1
ATOM 875 O O . THR A 1 107 ? -3.466 -11.481 17.633 1.00 92.31 107 THR A O 1
ATOM 878 N N . PHE A 1 108 ? -3.262 -11.204 15.431 1.00 92.50 108 PHE A N 1
ATOM 879 C CA . PHE A 1 108 ? -4.694 -11.379 15.179 1.00 92.50 108 PHE A CA 1
ATOM 880 C C . PHE A 1 108 ? -5.239 -12.689 15.775 1.00 92.50 108 PHE A C 1
ATOM 882 O O . PHE A 1 108 ? -6.225 -12.669 16.513 1.00 92.50 108 PHE A O 1
ATOM 889 N N . SER A 1 109 ? -4.552 -13.814 15.561 1.00 90.44 109 SER A N 1
ATOM 890 C CA . SER A 1 109 ? -4.980 -15.122 16.075 1.00 90.44 109 SER A CA 1
ATOM 891 C C . SER A 1 109 ? -4.868 -15.290 17.589 1.00 90.44 109 SER A C 1
ATOM 893 O O . SER A 1 109 ? -5.506 -16.177 18.152 1.00 90.44 109 SER A O 1
ATOM 895 N N . THR A 1 110 ? -4.123 -14.418 18.278 1.00 89.56 110 THR A N 1
ATOM 896 C CA . THR A 1 110 ? -4.079 -14.397 19.749 1.00 89.56 110 THR A CA 1
ATOM 897 C C . THR A 1 110 ? -5.154 -13.490 20.349 1.00 89.56 110 THR A C 1
ATOM 899 O O . THR A 1 110 ? -5.609 -13.738 21.468 1.00 89.56 110 THR A O 1
ATOM 902 N N . ARG A 1 111 ? -5.591 -12.457 19.613 1.00 89.31 111 ARG A N 1
ATOM 903 C CA . ARG A 1 111 ? -6.613 -11.490 20.051 1.00 89.31 111 ARG A CA 1
ATOM 904 C C . ARG A 1 111 ? -8.042 -11.967 19.791 1.00 89.31 111 ARG A C 1
ATOM 906 O O . ARG A 1 111 ? -8.929 -11.670 20.591 1.00 89.31 111 ARG A O 1
ATOM 913 N N . TYR A 1 112 ? -8.267 -12.716 18.712 1.00 87.31 112 TYR A N 1
ATOM 914 C CA . TYR A 1 112 ? -9.585 -13.222 18.328 1.00 87.31 112 TYR A CA 1
ATOM 915 C C . TYR A 1 112 ? -9.696 -14.734 18.570 1.00 87.31 112 TYR A C 1
ATOM 917 O O . TYR A 1 112 ? -8.742 -15.488 18.403 1.00 87.31 112 TYR A O 1
ATOM 925 N N . LYS A 1 113 ? -10.882 -15.197 18.981 1.00 84.00 113 LYS A N 1
ATOM 926 C CA . LYS A 1 113 ? -11.165 -16.628 19.190 1.00 84.00 113 LYS A CA 1
ATOM 927 C C . LYS A 1 113 ? -11.653 -17.265 17.890 1.00 84.00 113 LYS A C 1
ATOM 929 O O . LYS A 1 113 ? -12.324 -16.602 17.108 1.00 84.00 113 LYS A O 1
ATOM 934 N N . ASN A 1 114 ? -11.400 -18.564 17.716 1.00 86.88 114 ASN A N 1
ATOM 935 C CA . ASN A 1 114 ? -11.855 -19.355 16.560 1.00 86.88 114 ASN A CA 1
ATOM 936 C C . ASN A 1 114 ? -11.390 -18.797 15.200 1.00 86.88 114 ASN A C 1
ATOM 938 O O . ASN A 1 114 ? -12.118 -18.886 14.214 1.00 86.88 114 ASN A O 1
ATOM 942 N N . VAL A 1 115 ? -10.192 -18.212 15.147 1.00 90.81 115 VAL A N 1
ATOM 943 C CA . VAL A 1 115 ? -9.620 -17.697 13.900 1.00 90.81 115 VAL A CA 1
ATOM 944 C C . VAL A 1 115 ? -9.265 -18.858 12.978 1.00 90.81 115 VAL A C 1
ATOM 946 O O . VAL A 1 115 ? -8.558 -19.784 13.372 1.00 90.81 115 VAL A O 1
ATOM 949 N N . GLN A 1 116 ? -9.745 -18.787 11.740 1.00 93.12 116 GLN A N 1
ATOM 950 C CA . GLN A 1 116 ? -9.268 -19.630 10.655 1.00 93.12 116 GLN A CA 1
ATOM 951 C C . GLN A 1 116 ? -8.185 -18.870 9.888 1.00 93.12 116 GLN A C 1
ATOM 953 O O . GLN A 1 116 ? -8.474 -17.877 9.225 1.00 93.12 116 GLN A O 1
ATOM 958 N N . GLU A 1 117 ? -6.946 -19.349 9.962 1.00 93.50 117 GLU A N 1
ATOM 959 C CA . GLU A 1 117 ? -5.834 -18.800 9.186 1.00 93.50 117 GLU A CA 1
ATOM 960 C C . GLU A 1 117 ? -5.767 -19.472 7.808 1.00 93.50 117 GLU A C 1
ATOM 962 O O . GLU A 1 117 ? -5.829 -20.698 7.690 1.00 93.50 117 GLU A O 1
ATOM 967 N N . ILE A 1 118 ? -5.655 -18.664 6.751 1.00 94.62 118 ILE A N 1
ATOM 968 C CA . ILE A 1 118 ? -5.510 -19.131 5.369 1.00 94.62 118 ILE A CA 1
ATOM 969 C C . ILE A 1 118 ? -4.320 -18.404 4.750 1.00 94.62 118 ILE A C 1
ATOM 971 O O . ILE A 1 118 ? -4.358 -17.192 4.559 1.00 94.62 118 ILE A O 1
ATOM 975 N N . SER A 1 119 ? -3.272 -19.148 4.403 1.00 94.69 119 SER A N 1
ATOM 976 C CA . SER A 1 119 ? -2.094 -18.592 3.734 1.00 94.69 119 SER A CA 1
ATOM 977 C C . SER A 1 119 ? -2.233 -18.694 2.216 1.00 94.69 119 SER A C 1
ATOM 979 O O . SER A 1 119 ? -2.297 -19.789 1.655 1.00 94.69 119 SER A O 1
ATOM 981 N N . LEU A 1 120 ? -2.235 -17.549 1.535 1.00 95.50 120 LEU A N 1
ATOM 982 C CA . LEU A 1 120 ? -2.229 -17.473 0.074 1.00 95.50 120 LEU A CA 1
ATOM 983 C C . LEU A 1 120 ? -0.791 -17.307 -0.426 1.00 95.50 120 LEU A C 1
ATOM 985 O O . LEU A 1 120 ? -0.314 -16.198 -0.641 1.00 95.50 120 LEU A O 1
ATOM 989 N N . LEU A 1 121 ? -0.080 -18.424 -0.580 1.00 94.75 121 LEU A N 1
ATOM 990 C CA . LEU A 1 121 ? 1.350 -18.397 -0.912 1.00 94.75 121 LEU A CA 1
ATOM 991 C C . LEU A 1 121 ? 1.620 -18.185 -2.407 1.00 94.75 121 LEU A C 1
ATOM 993 O O . LEU A 1 121 ? 2.661 -17.650 -2.778 1.00 94.75 121 LEU A O 1
ATOM 997 N N . LYS A 1 122 ? 0.689 -18.578 -3.280 1.00 94.25 122 LYS A N 1
ATOM 998 C CA . LYS A 1 122 ? 0.877 -18.521 -4.735 1.00 94.25 122 LYS A CA 1
ATOM 999 C C . LYS A 1 122 ? 0.795 -17.089 -5.258 1.00 94.25 122 LYS A C 1
ATOM 1001 O O . LYS A 1 122 ? -0.265 -16.467 -5.236 1.00 94.25 122 LYS A O 1
ATOM 1006 N N . ASN A 1 123 ? 1.900 -16.595 -5.805 1.00 93.06 123 ASN A N 1
ATOM 1007 C CA . ASN A 1 123 ? 1.960 -15.314 -6.488 1.00 93.06 123 ASN A CA 1
ATOM 1008 C C . ASN A 1 123 ? 1.617 -15.486 -7.968 1.00 93.06 123 ASN A C 1
ATOM 1010 O O . ASN A 1 123 ? 2.319 -16.156 -8.725 1.00 93.06 123 ASN A O 1
ATOM 1014 N N . PHE A 1 124 ? 0.528 -14.845 -8.377 1.00 90.94 124 PHE A N 1
ATOM 1015 C CA . PHE A 1 124 ? 0.101 -14.822 -9.769 1.00 90.94 124 PHE A CA 1
ATOM 1016 C C . PHE A 1 124 ? 0.584 -13.570 -10.506 1.00 90.94 124 PHE A C 1
ATOM 1018 O O . PHE A 1 124 ? 0.402 -13.497 -11.711 1.00 90.94 124 PHE A O 1
ATOM 1025 N N . ARG A 1 125 ? 1.182 -12.575 -9.846 1.00 90.44 125 ARG A N 1
ATOM 1026 C CA . ARG A 1 125 ? 1.536 -11.284 -10.458 1.00 90.44 125 ARG A CA 1
ATOM 1027 C C . ARG A 1 125 ? 2.880 -11.314 -11.187 1.00 90.44 125 ARG A C 1
ATOM 1029 O O . ARG A 1 125 ? 2.965 -10.787 -12.289 1.00 90.44 125 ARG A O 1
ATOM 1036 N N . SER A 1 126 ? 3.894 -11.899 -10.565 1.00 91.12 126 SER A N 1
ATOM 1037 C CA . SER A 1 126 ? 5.300 -11.717 -10.923 1.00 91.12 126 SER A CA 1
ATOM 1038 C C . SER A 1 126 ? 5.908 -12.977 -11.538 1.00 91.12 126 SER A C 1
ATOM 1040 O O . SER A 1 126 ? 5.430 -14.087 -11.298 1.00 91.12 126 SER A O 1
ATOM 1042 N N . THR A 1 127 ? 6.976 -12.803 -12.321 1.00 90.81 127 THR A N 1
ATOM 1043 C CA . THR A 1 127 ? 7.786 -13.916 -12.834 1.00 90.81 127 THR A CA 1
ATOM 1044 C C . THR A 1 127 ? 8.557 -14.595 -11.708 1.00 90.81 127 THR A C 1
ATOM 1046 O O . THR A 1 127 ? 8.727 -14.040 -10.615 1.00 90.81 127 THR A O 1
ATOM 1049 N N . ASP A 1 128 ? 9.042 -15.807 -11.969 1.00 90.00 128 ASP A N 1
ATOM 1050 C CA . ASP A 1 128 ? 9.824 -16.558 -10.991 1.00 90.00 128 ASP A CA 1
ATOM 1051 C C . ASP A 1 128 ? 11.075 -15.822 -10.495 1.00 90.00 128 ASP A C 1
ATOM 1053 O O . ASP A 1 128 ? 11.331 -15.798 -9.293 1.00 90.00 128 ASP A O 1
ATOM 1057 N N . SER A 1 129 ? 11.772 -15.135 -11.393 1.00 90.69 129 SER A N 1
ATOM 1058 C CA . SER A 1 129 ? 12.990 -14.383 -11.107 1.00 90.69 129 SER A CA 1
ATOM 1059 C C . SER A 1 129 ? 12.721 -13.200 -10.169 1.00 90.69 129 SER A C 1
ATOM 1061 O O . SER A 1 129 ? 13.482 -12.972 -9.229 1.00 90.69 129 SER A O 1
ATOM 1063 N N . ILE A 1 130 ? 11.601 -12.485 -10.352 1.00 92.69 130 ILE A N 1
ATOM 1064 C CA . ILE A 1 130 ? 11.192 -11.388 -9.455 1.00 92.69 130 ILE A CA 1
ATOM 1065 C C . ILE A 1 130 ? 10.793 -11.935 -8.081 1.00 92.69 130 ILE A C 1
ATOM 1067 O O . ILE A 1 130 ? 11.171 -11.367 -7.056 1.00 92.69 130 ILE A O 1
ATOM 1071 N N . ILE A 1 131 ? 10.038 -13.039 -8.048 1.00 92.62 131 ILE A N 1
ATOM 1072 C CA . ILE A 1 131 ? 9.641 -13.684 -6.789 1.00 92.62 131 ILE A CA 1
ATOM 1073 C C . ILE A 1 131 ? 10.884 -14.143 -6.018 1.00 92.62 131 ILE A C 1
ATOM 1075 O O . ILE A 1 131 ? 10.962 -13.933 -4.811 1.00 92.62 131 ILE A O 1
ATOM 1079 N N . GLU A 1 132 ? 11.867 -14.728 -6.697 1.00 91.81 132 GLU A N 1
ATOM 1080 C CA . GLU A 1 132 ? 13.094 -15.210 -6.069 1.00 91.81 132 GLU A CA 1
ATOM 1081 C C . GLU A 1 132 ? 13.958 -14.063 -5.533 1.00 91.81 132 GLU A C 1
ATOM 1083 O O . GLU A 1 132 ? 14.441 -14.126 -4.402 1.00 91.81 132 GLU A O 1
ATOM 1088 N N . ALA A 1 133 ? 14.086 -12.964 -6.281 1.00 92.88 133 ALA A N 1
ATOM 1089 C CA . ALA A 1 133 ? 14.746 -11.758 -5.787 1.00 92.88 133 ALA A CA 1
ATOM 1090 C C . ALA A 1 133 ? 14.061 -11.213 -4.517 1.00 92.88 133 ALA A C 1
ATOM 1092 O O . ALA A 1 133 ? 14.730 -10.907 -3.528 1.00 92.88 133 ALA A O 1
ATOM 1093 N N . ALA A 1 134 ? 12.724 -11.160 -4.506 1.00 93.81 134 ALA A N 1
ATOM 1094 C CA . ALA A 1 134 ? 11.956 -10.722 -3.343 1.00 93.81 134 ALA A CA 1
ATOM 1095 C C . ALA A 1 134 ? 12.119 -11.670 -2.139 1.00 93.81 134 ALA A C 1
ATOM 1097 O O . ALA A 1 134 ? 12.337 -11.195 -1.023 1.00 93.81 134 ALA A O 1
ATOM 1098 N N . ARG A 1 135 ? 12.079 -12.997 -2.349 1.00 92.94 135 ARG A N 1
ATOM 1099 C CA . ARG A 1 135 ? 12.325 -14.010 -1.301 1.00 92.94 135 ARG A CA 1
ATOM 1100 C C . ARG A 1 135 ? 13.698 -13.835 -0.656 1.00 92.94 135 ARG A C 1
ATOM 1102 O O . ARG A 1 135 ? 13.805 -13.825 0.571 1.00 92.94 135 ARG A O 1
ATOM 1109 N N . ASN A 1 136 ? 14.728 -13.666 -1.484 1.00 93.31 136 ASN A N 1
ATOM 1110 C CA . ASN A 1 136 ? 16.105 -13.505 -1.025 1.00 93.31 136 ASN A CA 1
ATOM 1111 C C . ASN A 1 136 ? 16.324 -12.212 -0.236 1.00 93.31 136 ASN A C 1
ATOM 1113 O O . ASN A 1 136 ? 17.192 -12.176 0.634 1.00 93.31 136 ASN A O 1
ATOM 1117 N N . LEU A 1 137 ? 15.536 -11.169 -0.500 1.00 93.81 137 LEU A N 1
ATOM 1118 C CA . LEU A 1 137 ? 15.565 -9.938 0.284 1.00 93.81 137 LEU A CA 1
ATOM 1119 C C . LEU A 1 137 ? 14.801 -10.080 1.608 1.00 93.81 137 LEU A C 1
ATOM 1121 O O . LEU A 1 137 ? 15.297 -9.681 2.658 1.00 93.81 137 LEU A O 1
ATOM 1125 N N . ILE A 1 138 ? 13.597 -10.654 1.594 1.00 93.69 138 ILE A N 1
ATOM 1126 C CA . ILE A 1 138 ? 12.733 -10.644 2.784 1.00 93.69 138 ILE A CA 1
ATOM 1127 C C . ILE A 1 138 ? 13.212 -11.595 3.896 1.00 93.69 138 ILE A C 1
ATOM 1129 O O . ILE A 1 138 ? 12.843 -11.432 5.059 1.00 93.69 138 ILE A O 1
ATOM 1133 N N . GLN A 1 139 ? 14.070 -12.573 3.584 1.00 92.25 139 GLN A N 1
ATOM 1134 C CA . GLN A 1 139 ? 14.636 -13.491 4.585 1.00 92.25 139 GLN A CA 1
ATOM 1135 C C . GLN A 1 139 ? 15.486 -12.787 5.655 1.00 92.25 139 GLN A C 1
ATOM 1137 O O . GLN A 1 139 ? 15.607 -13.297 6.766 1.00 92.25 139 GLN A O 1
ATOM 1142 N N . TYR A 1 140 ? 16.029 -11.599 5.363 1.00 94.12 140 TYR A N 1
ATOM 1143 C CA . TYR A 1 140 ? 16.778 -10.812 6.347 1.00 94.12 140 TYR A CA 1
ATOM 1144 C C . TYR A 1 140 ? 15.895 -10.291 7.498 1.00 94.12 140 TYR A C 1
ATOM 1146 O O . TYR A 1 140 ? 16.427 -9.907 8.535 1.00 94.12 140 TYR A O 1
ATOM 1154 N N . ASN A 1 141 ? 14.564 -10.351 7.354 1.00 92.94 141 ASN A N 1
ATOM 1155 C CA . ASN A 1 141 ? 13.585 -9.954 8.371 1.00 92.94 141 ASN A CA 1
ATOM 1156 C C . ASN A 1 141 ? 12.905 -11.157 9.055 1.00 92.94 141 ASN A C 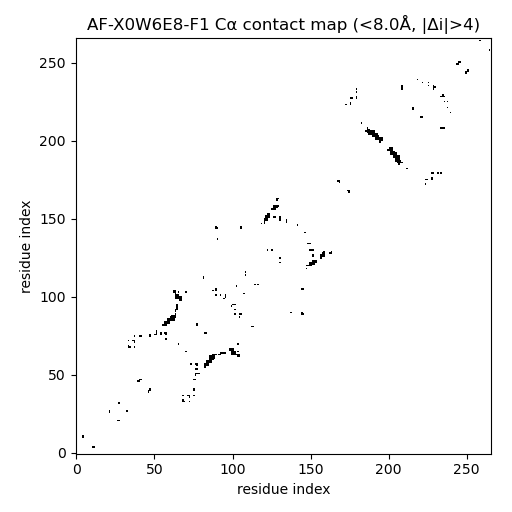1
ATOM 1158 O O . ASN A 1 141 ? 11.838 -10.997 9.642 1.00 92.94 141 ASN A O 1
ATOM 1162 N N . ALA A 1 142 ? 13.477 -12.367 8.972 1.00 85.75 142 ALA A N 1
ATOM 1163 C CA . ALA A 1 142 ? 12.817 -13.611 9.391 1.00 85.75 142 ALA A CA 1
ATOM 1164 C C . ALA A 1 142 ? 12.266 -13.610 10.833 1.00 85.75 142 ALA A C 1
ATOM 1166 O O . ALA A 1 142 ? 11.251 -14.251 11.086 1.00 85.75 142 ALA A O 1
ATOM 1167 N N . GLU A 1 143 ? 12.897 -12.890 11.764 1.00 88.94 143 GLU A N 1
ATOM 1168 C CA . GLU A 1 143 ? 12.466 -12.828 13.172 1.00 88.94 143 GLU A CA 1
ATOM 1169 C C . GLU A 1 143 ? 11.289 -11.868 13.426 1.00 88.94 143 GLU A C 1
ATOM 1171 O O . GLU A 1 143 ? 10.685 -11.910 14.495 1.00 88.94 143 GLU A O 1
ATOM 1176 N N . LEU A 1 144 ? 10.963 -10.997 12.466 1.00 88.06 144 LEU A N 1
ATOM 1177 C CA . LEU A 1 144 ? 9.987 -9.911 12.622 1.00 88.06 144 LEU A CA 1
ATOM 1178 C C . LEU A 1 144 ? 8.676 -10.152 11.859 1.00 88.06 144 LEU A C 1
ATOM 1180 O O . LEU A 1 144 ? 7.802 -9.287 11.870 1.00 88.06 144 LEU A O 1
ATOM 1184 N N . ARG A 1 145 ? 8.545 -11.299 11.186 1.00 91.81 145 ARG A N 1
ATOM 1185 C CA . ARG A 1 145 ? 7.472 -11.579 10.223 1.00 91.81 145 ARG A CA 1
ATOM 1186 C C . ARG A 1 145 ? 6.765 -12.899 10.490 1.00 91.81 145 ARG A C 1
ATOM 1188 O O . ARG A 1 145 ? 7.298 -13.789 11.156 1.00 91.81 145 ARG A O 1
ATOM 1195 N N . LEU A 1 146 ? 5.579 -13.058 9.911 1.00 90.50 146 LEU A N 1
ATOM 1196 C CA . LEU A 1 146 ? 4.893 -14.345 9.885 1.00 90.50 146 LEU A CA 1
ATOM 1197 C C . LEU A 1 146 ? 5.678 -15.353 9.029 1.00 90.50 146 LEU A C 1
ATOM 1199 O O . LEU A 1 146 ? 6.180 -15.002 7.955 1.00 90.50 146 LEU A O 1
ATOM 1203 N N . PRO A 1 147 ? 5.770 -16.626 9.458 1.00 90.25 147 PRO A N 1
ATOM 1204 C CA . PRO A 1 147 ? 6.457 -17.655 8.695 1.00 90.25 147 PRO A CA 1
ATOM 1205 C C . PRO A 1 147 ? 5.670 -17.967 7.420 1.00 90.25 147 PRO A C 1
ATOM 1207 O O . PRO A 1 147 ? 4.668 -18.680 7.437 1.00 90.25 147 PRO A O 1
ATOM 1210 N N . LYS A 1 148 ? 6.136 -17.429 6.294 1.00 92.00 148 LYS A N 1
ATOM 1211 C CA . LYS A 1 148 ? 5.548 -17.663 4.975 1.00 92.00 148 LYS A CA 1
ATOM 1212 C C . LYS A 1 148 ? 6.603 -17.572 3.885 1.00 92.00 148 LYS A C 1
ATOM 1214 O O . LYS A 1 148 ? 7.552 -16.786 3.954 1.00 92.00 148 LYS A O 1
ATOM 1219 N N . MET A 1 149 ? 6.403 -18.362 2.842 1.00 90.31 149 MET A N 1
ATOM 1220 C CA . MET A 1 149 ? 7.254 -18.358 1.665 1.00 90.31 149 MET A CA 1
ATOM 1221 C C . MET A 1 149 ? 6.364 -18.290 0.436 1.00 90.31 149 MET A C 1
ATOM 1223 O O . MET A 1 149 ? 5.522 -19.154 0.222 1.00 90.31 149 MET A O 1
ATOM 1227 N N . MET A 1 150 ? 6.527 -17.223 -0.341 1.00 92.31 150 MET A N 1
ATOM 1228 C CA . MET A 1 150 ? 5.783 -17.034 -1.580 1.00 92.31 150 MET A CA 1
ATOM 1229 C C . MET A 1 150 ? 6.111 -18.174 -2.547 1.00 92.31 150 MET A C 1
ATOM 1231 O O . MET A 1 150 ? 7.250 -18.614 -2.590 1.00 92.31 150 MET A O 1
ATOM 1235 N N . GLU A 1 151 ? 5.166 -18.634 -3.352 1.00 91.69 151 GLU A N 1
ATOM 1236 C CA . GLU A 1 151 ? 5.310 -19.692 -4.356 1.00 91.69 151 GLU A CA 1
ATOM 1237 C C . GLU A 1 151 ? 4.965 -19.146 -5.744 1.00 91.69 151 GLU A C 1
ATOM 1239 O O . GLU A 1 151 ? 4.250 -18.152 -5.879 1.00 91.69 151 GLU A O 1
ATOM 1244 N N . HIS A 1 152 ? 5.449 -19.802 -6.795 1.00 89.81 152 HIS A N 1
ATOM 1245 C CA . HIS A 1 152 ? 5.074 -19.442 -8.161 1.00 89.81 152 HIS A CA 1
ATOM 1246 C C . HIS A 1 152 ? 3.637 -19.901 -8.434 1.00 89.81 152 HIS A C 1
ATOM 1248 O O . HIS A 1 152 ? 3.315 -21.077 -8.283 1.00 89.81 152 HIS A O 1
ATOM 1254 N N . GLY A 1 153 ? 2.758 -18.972 -8.812 1.00 84.94 153 GLY A N 1
ATOM 1255 C CA . GLY A 1 153 ? 1.355 -19.273 -9.104 1.00 84.94 153 GLY A CA 1
ATOM 1256 C C . GLY A 1 153 ? 1.080 -19.650 -10.561 1.00 84.94 153 GLY A C 1
ATOM 1257 O O . GLY A 1 153 ? 0.028 -20.218 -10.841 1.00 84.94 153 GLY A O 1
ATOM 1258 N N . ARG A 1 154 ? 1.992 -19.334 -11.494 1.00 80.81 154 ARG A N 1
ATOM 1259 C CA . ARG A 1 154 ? 1.827 -19.598 -12.934 1.00 80.81 154 ARG A CA 1
ATOM 1260 C C . ARG A 1 154 ? 3.060 -20.278 -13.523 1.00 80.81 154 ARG A C 1
ATOM 1262 O O . ARG A 1 154 ? 4.135 -19.692 -13.524 1.00 80.81 154 ARG A O 1
ATOM 1269 N N . ASP A 1 155 ? 2.874 -21.452 -14.122 1.00 72.38 155 ASP A N 1
ATOM 1270 C CA . ASP A 1 155 ? 3.969 -22.245 -14.709 1.00 72.38 155 ASP A CA 1
ATOM 1271 C C . ASP A 1 155 ? 4.591 -21.616 -15.971 1.00 72.38 155 ASP A C 1
ATOM 1273 O O . ASP A 1 155 ? 5.702 -21.966 -16.372 1.00 72.38 155 ASP A O 1
ATOM 1277 N N . TYR A 1 156 ? 3.872 -20.693 -16.616 1.00 68.31 156 TYR A N 1
ATOM 1278 C CA . TYR A 1 156 ? 4.261 -20.076 -17.888 1.00 68.31 156 TYR A CA 1
ATOM 1279 C C . TYR A 1 156 ? 4.851 -18.663 -17.754 1.00 68.31 156 TYR A C 1
ATOM 1281 O O . TYR A 1 156 ? 5.268 -18.098 -18.762 1.00 68.31 156 TYR A O 1
ATOM 1289 N N . HIS A 1 157 ? 4.911 -18.095 -16.544 1.00 71.31 157 HIS A N 1
ATOM 1290 C CA . HIS A 1 157 ? 5.582 -16.816 -16.272 1.00 71.31 157 HIS A CA 1
ATOM 1291 C C . HIS A 1 157 ? 6.988 -17.055 -15.724 1.00 71.31 157 HIS A C 1
ATOM 1293 O O . HIS A 1 157 ? 7.276 -16.809 -14.551 1.00 71.31 157 HIS A O 1
ATOM 1299 N N . LYS A 1 158 ? 7.856 -17.568 -16.595 1.00 80.31 158 LYS A N 1
ATOM 1300 C CA . LYS A 1 158 ? 9.281 -17.695 -16.299 1.00 80.31 158 LYS A CA 1
ATOM 1301 C C . LYS A 1 158 ? 9.985 -16.393 -16.623 1.00 80.31 158 LYS A C 1
ATOM 1303 O O . LYS A 1 158 ? 9.644 -15.751 -17.612 1.00 80.31 158 LYS A O 1
ATOM 1308 N N . GLY A 1 159 ? 10.927 -16.023 -15.774 1.00 80.75 159 GLY A N 1
ATOM 1309 C CA . GLY A 1 159 ? 11.805 -14.903 -16.022 1.00 80.75 159 GLY A CA 1
ATOM 1310 C C . GLY A 1 159 ? 12.725 -15.208 -17.195 1.00 80.75 159 GLY A C 1
ATOM 1311 O O . GLY A 1 159 ? 13.208 -16.335 -17.348 1.00 80.75 159 GLY A O 1
ATOM 1312 N N . GLU A 1 160 ? 12.942 -14.203 -18.026 1.00 83.06 160 GLU A N 1
ATOM 1313 C CA . GLU A 1 160 ? 13.899 -14.238 -19.122 1.00 83.06 160 GLU A CA 1
ATOM 1314 C C . GLU A 1 160 ? 15.194 -13.522 -18.714 1.00 83.06 160 GLU A C 1
ATOM 1316 O O . GLU A 1 160 ? 15.235 -12.685 -17.805 1.00 83.06 160 GLU A O 1
ATOM 1321 N N . GLU A 1 161 ? 16.298 -13.874 -19.374 1.00 79.00 161 GLU A N 1
ATOM 1322 C CA . GLU A 1 161 ? 17.562 -13.176 -19.164 1.00 79.00 161 GLU A CA 1
ATOM 1323 C C . GLU A 1 161 ? 17.402 -11.704 -19.573 1.00 79.00 161 GLU A C 1
ATOM 1325 O O . GLU A 1 161 ? 17.080 -11.394 -20.720 1.00 79.00 161 GLU A O 1
ATOM 1330 N N . GLY A 1 162 ? 17.621 -10.795 -18.621 1.00 78.31 162 GLY A N 1
ATOM 1331 C CA . GLY A 1 162 ? 17.380 -9.363 -18.807 1.00 78.31 162 GLY A CA 1
ATOM 1332 C C . GLY A 1 162 ? 16.063 -8.841 -18.223 1.00 78.31 162 GLY A C 1
ATOM 1333 O O . GLY A 1 162 ? 15.800 -7.653 -18.357 1.00 78.31 162 GLY A O 1
ATOM 1334 N N . ASP A 1 163 ? 15.267 -9.657 -17.527 1.00 81.88 163 ASP A N 1
ATOM 1335 C CA . ASP A 1 163 ? 14.07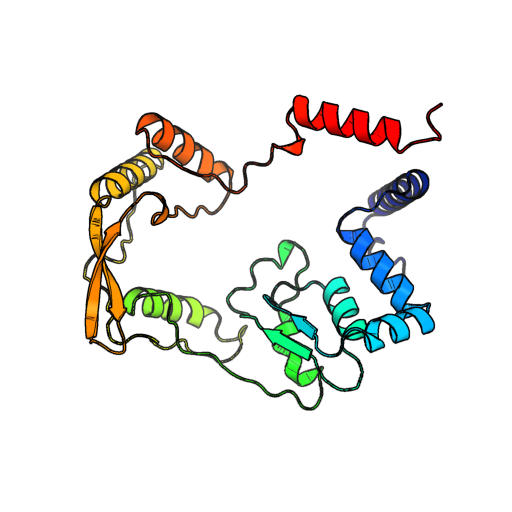8 -9.162 -16.808 1.00 81.88 163 ASP A CA 1
ATOM 1336 C C . ASP A 1 163 ? 14.427 -8.281 -15.599 1.00 81.88 163 ASP A C 1
ATOM 1338 O O . ASP A 1 163 ? 13.662 -7.395 -15.215 1.00 81.88 163 ASP A O 1
ATOM 1342 N N . ILE A 1 164 ? 15.586 -8.527 -14.981 1.00 89.94 164 ILE A N 1
ATOM 1343 C CA . ILE A 1 164 ? 16.073 -7.790 -13.813 1.00 89.94 164 ILE A CA 1
ATOM 1344 C C . ILE A 1 164 ? 17.452 -7.226 -14.136 1.00 89.94 164 ILE A C 1
ATOM 1346 O O . ILE A 1 164 ? 18.380 -7.964 -14.463 1.00 89.94 164 ILE A O 1
ATOM 1350 N N . TYR A 1 165 ? 17.587 -5.909 -13.989 1.00 90.25 165 TYR A N 1
ATOM 1351 C CA . TYR A 1 165 ? 18.859 -5.208 -14.093 1.00 90.25 165 TYR A CA 1
ATOM 1352 C C . TYR A 1 165 ? 19.209 -4.558 -12.758 1.00 90.25 165 TYR A C 1
ATOM 1354 O O . TYR A 1 165 ? 18.363 -3.936 -12.119 1.00 90.25 165 TYR A O 1
ATOM 1362 N N . GLN A 1 166 ? 20.483 -4.645 -12.387 1.00 92.50 166 GLN A N 1
ATOM 1363 C CA . GLN A 1 166 ? 21.090 -3.787 -11.380 1.00 92.50 166 GLN A CA 1
ATOM 1364 C C . GLN A 1 166 ? 22.156 -2.957 -12.087 1.00 92.50 166 GLN A C 1
ATOM 1366 O O . GLN A 1 166 ? 23.137 -3.505 -12.587 1.00 92.50 166 GLN A O 1
ATOM 1371 N N . LEU A 1 167 ? 21.928 -1.649 -12.178 1.00 94.56 167 LEU A N 1
ATOM 1372 C CA . LEU A 1 167 ? 22.807 -0.719 -12.879 1.00 94.56 167 LEU A CA 1
ATOM 1373 C C . LEU A 1 167 ? 23.242 0.388 -11.927 1.00 94.56 167 LEU A C 1
ATOM 1375 O O . LEU A 1 167 ? 22.460 0.841 -11.093 1.00 94.56 167 LEU A O 1
ATOM 1379 N N . GLU A 1 168 ? 24.483 0.830 -12.088 1.00 96.25 168 GLU A N 1
ATOM 1380 C CA . GLU A 1 168 ? 25.038 1.991 -11.402 1.00 96.25 168 GLU A CA 1
ATOM 1381 C C . GLU A 1 168 ? 25.386 3.052 -12.444 1.00 96.25 168 GLU A C 1
ATOM 1383 O O . GLU A 1 168 ? 25.934 2.741 -13.504 1.00 96.25 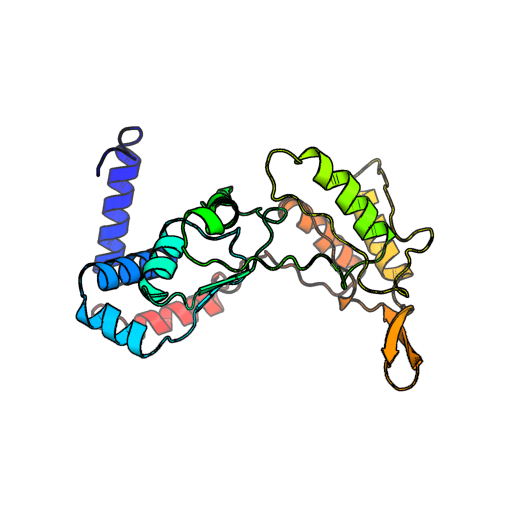168 GLU A O 1
ATOM 1388 N N . PHE A 1 169 ? 25.062 4.305 -12.139 1.00 96.50 169 PHE A N 1
ATOM 1389 C CA . PHE A 1 169 ? 25.292 5.450 -13.016 1.00 96.50 169 PHE A CA 1
ATOM 1390 C C . PHE A 1 169 ? 26.208 6.457 -12.325 1.00 96.50 169 PHE A C 1
ATOM 1392 O O . PHE A 1 169 ? 26.183 6.590 -11.099 1.00 96.50 169 PHE A O 1
ATOM 1399 N N . GLY A 1 170 ? 27.018 7.179 -13.104 1.00 96.62 170 GLY A N 1
ATOM 1400 C CA . GLY A 1 170 ? 27.924 8.191 -12.561 1.00 96.62 170 GLY A CA 1
ATOM 1401 C C . GLY A 1 170 ? 27.171 9.424 -12.072 1.00 96.62 170 GLY A C 1
ATOM 1402 O O . GLY A 1 170 ? 27.594 10.090 -11.125 1.00 96.62 170 GLY A O 1
ATOM 1403 N N . THR A 1 171 ? 26.027 9.714 -12.695 1.00 95.81 171 THR A N 1
ATOM 1404 C CA . THR A 1 171 ? 25.128 10.790 -12.282 1.00 95.81 171 THR A CA 1
ATOM 1405 C C . THR A 1 171 ? 23.666 10.363 -12.342 1.00 95.81 171 THR A C 1
ATOM 1407 O O . THR A 1 171 ? 23.279 9.445 -13.060 1.00 95.81 171 THR A O 1
ATOM 1410 N N . ARG A 1 172 ? 22.814 11.092 -11.618 1.00 92.06 172 ARG A N 1
ATOM 1411 C CA . ARG A 1 172 ? 21.362 10.886 -11.668 1.00 92.06 172 ARG A CA 1
ATOM 1412 C C . ARG A 1 172 ? 20.750 11.261 -13.020 1.00 92.06 172 ARG A C 1
ATOM 1414 O O . ARG A 1 172 ? 19.774 10.650 -13.434 1.00 92.06 172 ARG A O 1
ATOM 1421 N N . ALA A 1 173 ? 21.326 12.238 -13.720 1.00 94.19 173 ALA A N 1
ATOM 1422 C CA . ALA A 1 173 ? 20.875 12.597 -15.062 1.00 94.19 173 ALA A CA 1
ATOM 1423 C C . ALA A 1 173 ? 21.048 11.418 -16.036 1.00 94.19 173 ALA A C 1
ATOM 1425 O O . ALA A 1 173 ? 20.131 11.121 -16.793 1.00 94.19 173 ALA A O 1
ATOM 1426 N N . GLU A 1 174 ? 22.173 10.699 -15.951 1.00 96.62 174 GLU A N 1
ATOM 1427 C CA . GLU A 1 174 ? 22.420 9.494 -16.756 1.00 96.62 174 GLU A CA 1
ATOM 1428 C C . GLU A 1 174 ? 21.404 8.381 -16.468 1.00 96.62 174 GLU A C 1
ATOM 1430 O O . GLU A 1 174 ? 20.897 7.766 -17.404 1.00 96.62 174 GLU A O 1
ATOM 1435 N N . GLU A 1 175 ? 21.072 8.143 -15.194 1.00 96.38 175 GLU A N 1
ATOM 1436 C CA . GLU A 1 175 ? 20.049 7.164 -14.795 1.00 96.38 175 GLU A CA 1
ATOM 1437 C C . GLU A 1 175 ? 18.678 7.510 -15.398 1.00 96.38 175 GLU A C 1
ATOM 1439 O O . GLU A 1 175 ? 18.015 6.671 -16.011 1.00 96.38 175 GLU A O 1
ATOM 1444 N N . VAL A 1 176 ? 18.260 8.768 -15.249 1.00 95.94 176 VAL A N 1
ATOM 1445 C CA . VAL A 1 176 ? 16.967 9.269 -15.726 1.00 95.94 176 VAL A CA 1
ATOM 1446 C C . VAL A 1 176 ? 16.873 9.184 -17.256 1.00 95.94 176 VAL A C 1
ATOM 1448 O O . VAL A 1 176 ? 15.863 8.716 -17.791 1.00 95.94 176 VAL A O 1
ATOM 1451 N N . GLU A 1 177 ? 17.935 9.570 -17.969 1.00 96.75 177 GLU A N 1
ATOM 1452 C CA . GLU A 1 177 ? 18.015 9.456 -19.430 1.00 96.75 177 GLU A CA 1
ATOM 1453 C C . GLU A 1 177 ? 18.007 7.999 -19.897 1.00 96.75 177 GLU A C 1
ATOM 1455 O O . GLU A 1 177 ? 17.306 7.662 -20.856 1.00 96.75 177 GLU A O 1
ATOM 1460 N N . PHE A 1 178 ? 18.729 7.118 -19.199 1.00 96.75 178 PHE A N 1
ATOM 1461 C CA . PHE A 1 178 ? 18.719 5.688 -19.482 1.00 96.75 178 PHE A CA 1
ATOM 1462 C C . PHE A 1 178 ? 17.310 5.103 -19.355 1.00 96.75 178 PHE A C 1
ATOM 1464 O O . PHE A 1 178 ? 16.856 4.407 -20.265 1.00 96.75 178 PHE A O 1
ATOM 1471 N N . ILE A 1 179 ? 16.593 5.409 -18.268 1.00 96.50 179 ILE A N 1
ATOM 1472 C CA . ILE A 1 179 ? 15.235 4.901 -18.032 1.00 96.50 179 ILE A CA 1
ATOM 1473 C C . ILE A 1 179 ? 14.272 5.394 -19.118 1.00 96.50 179 ILE A C 1
ATOM 1475 O O . ILE A 1 179 ? 13.546 4.585 -19.698 1.00 96.50 179 ILE A O 1
ATOM 1479 N N . ALA A 1 180 ? 14.286 6.689 -19.449 1.00 97.06 180 ALA A N 1
ATOM 1480 C CA . ALA A 1 180 ? 13.425 7.242 -20.496 1.00 97.06 180 ALA A CA 1
ATOM 1481 C C . ALA A 1 180 ? 13.699 6.596 -21.865 1.00 97.06 180 ALA A C 1
ATOM 1483 O O . ALA A 1 180 ? 12.770 6.195 -22.574 1.00 97.06 180 ALA A O 1
ATOM 1484 N N . LYS A 1 181 ? 14.980 6.418 -22.210 1.00 96.75 181 LYS A N 1
ATOM 1485 C CA . LYS A 1 181 ? 15.387 5.720 -23.431 1.00 96.75 181 LYS A CA 1
ATOM 1486 C C . LYS A 1 181 ? 14.903 4.269 -23.431 1.00 96.75 181 LYS A C 1
ATOM 1488 O O . LYS A 1 181 ? 14.336 3.819 -24.423 1.00 96.75 181 LYS A O 1
ATOM 1493 N N . LYS A 1 182 ? 15.067 3.556 -22.315 1.00 95.44 182 LYS A N 1
ATOM 1494 C CA . LYS A 1 182 ? 14.669 2.151 -22.180 1.00 95.44 182 LYS A CA 1
ATOM 1495 C C . LYS A 1 182 ? 13.157 1.963 -22.313 1.00 95.44 182 LYS A C 1
ATOM 1497 O O . LYS A 1 182 ? 12.734 1.025 -22.980 1.00 95.44 182 LYS A O 1
ATOM 1502 N N . ILE A 1 183 ? 12.346 2.862 -21.749 1.00 96.31 183 ILE A N 1
ATOM 1503 C CA . ILE A 1 183 ? 10.882 2.854 -21.926 1.00 96.31 183 ILE A CA 1
ATOM 1504 C C . ILE A 1 183 ? 10.527 2.971 -23.415 1.00 96.31 183 ILE A C 1
ATOM 1506 O O . ILE A 1 183 ? 9.737 2.179 -23.927 1.00 96.31 183 ILE A O 1
ATOM 1510 N N . ASN A 1 184 ? 11.146 3.915 -24.131 1.00 95.88 184 ASN A N 1
ATOM 1511 C CA . ASN A 1 184 ? 10.927 4.086 -25.569 1.00 95.88 184 ASN A CA 1
ATOM 1512 C C . ASN A 1 184 ? 11.368 2.862 -26.389 1.00 95.88 184 ASN A C 1
ATOM 1514 O O . ASN A 1 184 ? 10.665 2.476 -27.320 1.00 95.88 184 ASN A O 1
ATOM 1518 N N . GLU A 1 185 ? 12.500 2.242 -26.043 1.00 94.88 185 GLU A N 1
ATOM 1519 C CA . GLU A 1 185 ? 13.001 1.020 -26.693 1.00 94.88 185 GLU A CA 1
ATOM 1520 C C . GLU A 1 185 ? 12.088 -0.192 -26.456 1.00 94.88 185 GLU A C 1
ATOM 1522 O O . GLU A 1 185 ? 11.889 -1.001 -27.361 1.00 94.88 185 GLU A O 1
ATOM 1527 N N . LEU A 1 186 ? 11.534 -0.328 -25.246 1.00 94.06 186 LEU A N 1
ATOM 1528 C CA . LEU A 1 186 ? 10.667 -1.447 -24.868 1.00 94.06 186 LEU A CA 1
ATOM 1529 C C . LEU A 1 186 ? 9.225 -1.281 -25.349 1.00 94.06 186 LEU A C 1
ATOM 1531 O O . LEU A 1 186 ? 8.473 -2.257 -25.391 1.00 94.06 186 LEU A O 1
ATOM 1535 N N . ARG A 1 187 ? 8.806 -0.071 -25.723 1.00 95.56 187 ARG A N 1
ATOM 1536 C CA . ARG A 1 187 ? 7.454 0.162 -26.225 1.00 95.56 187 ARG A CA 1
ATOM 1537 C C . ARG A 1 187 ? 7.196 -0.666 -27.486 1.00 95.56 187 ARG A C 1
ATOM 1539 O O . ARG A 1 187 ? 7.942 -0.626 -28.460 1.00 95.56 187 ARG A O 1
ATOM 1546 N N . GLY A 1 188 ? 6.096 -1.411 -27.478 1.00 94.62 188 GLY A N 1
ATOM 1547 C CA . GLY A 1 188 ? 5.726 -2.339 -28.542 1.00 94.62 188 GLY A CA 1
ATOM 1548 C C . GLY A 1 188 ? 6.410 -3.706 -28.460 1.00 94.62 188 GLY A C 1
ATOM 1549 O O . GLY A 1 188 ? 6.065 -4.578 -29.262 1.00 94.62 188 GLY A O 1
ATOM 1550 N N . TYR A 1 189 ? 7.315 -3.934 -27.497 1.00 92.75 189 TYR A N 1
ATOM 1551 C CA . TYR A 1 189 ? 7.866 -5.263 -27.231 1.00 92.75 189 TYR A CA 1
ATOM 1552 C C . TYR A 1 189 ? 6.727 -6.233 -26.920 1.00 92.75 189 TYR A C 1
ATOM 1554 O O . TYR A 1 189 ? 5.885 -5.966 -26.060 1.00 92.75 189 TYR A O 1
ATOM 1562 N N . LYS A 1 190 ? 6.665 -7.338 -27.666 1.00 91.69 190 LYS A N 1
ATOM 1563 C CA . LYS A 1 190 ? 5.581 -8.313 -27.550 1.00 91.69 190 LYS A CA 1
ATOM 1564 C C . LYS A 1 190 ? 5.867 -9.263 -26.402 1.00 91.69 190 LYS A C 1
ATOM 1566 O O . LYS A 1 190 ? 6.854 -9.986 -26.447 1.00 91.69 190 LYS A O 1
ATOM 1571 N N . TYR A 1 191 ? 4.949 -9.327 -25.452 1.00 87.06 191 TYR A N 1
ATOM 1572 C CA . TYR A 1 191 ? 4.995 -10.276 -24.350 1.00 87.06 191 TYR A CA 1
ATOM 1573 C C . TYR A 1 191 ? 3.744 -11.162 -24.355 1.00 87.06 191 TYR A C 1
ATOM 1575 O O . TYR A 1 191 ? 2.725 -10.835 -24.977 1.00 87.06 191 TYR A O 1
ATOM 1583 N N . LEU A 1 192 ? 3.840 -12.321 -23.704 1.00 87.81 192 LEU A N 1
ATOM 1584 C CA . LEU A 1 192 ? 2.704 -13.212 -23.494 1.00 87.81 192 LEU A CA 1
ATOM 1585 C C . LEU A 1 192 ? 1.820 -12.628 -22.388 1.00 87.81 192 LEU A C 1
ATOM 1587 O O . LEU A 1 192 ? 2.191 -12.653 -21.221 1.00 87.81 192 LEU A O 1
ATOM 1591 N N . GLU A 1 193 ? 0.652 -12.110 -22.750 1.00 86.50 193 GLU A N 1
ATOM 1592 C CA . GLU A 1 193 ? -0.257 -11.470 -21.795 1.00 86.50 193 GLU A CA 1
ATOM 1593 C C . GLU A 1 193 ? -1.115 -12.494 -21.053 1.00 86.50 193 GLU A C 1
ATOM 1595 O O . GLU A 1 193 ? -1.324 -12.410 -19.842 1.00 86.50 193 GLU A O 1
ATOM 1600 N N . SER A 1 194 ? -1.640 -13.469 -21.790 1.00 85.88 194 SER A N 1
ATOM 1601 C CA . SER A 1 194 ? -2.510 -14.493 -21.228 1.00 85.88 194 SER A CA 1
ATOM 1602 C C . SER A 1 194 ? -2.489 -15.767 -22.059 1.00 85.88 194 SER A C 1
ATOM 1604 O O . SER A 1 194 ? -2.178 -15.768 -23.255 1.00 85.88 194 SER A O 1
ATOM 1606 N N . ILE A 1 195 ? -2.846 -16.864 -21.401 1.00 86.19 195 ILE A N 1
ATOM 1607 C CA . ILE A 1 195 ? -3.185 -18.128 -22.039 1.00 86.19 195 ILE A CA 1
ATOM 1608 C C . ILE A 1 195 ? -4.644 -18.393 -21.689 1.00 86.19 195 ILE A C 1
ATOM 1610 O O . ILE A 1 195 ? -5.002 -18.386 -20.514 1.00 86.19 195 ILE A O 1
ATOM 1614 N N . ASP A 1 196 ? -5.482 -18.581 -22.701 1.00 84.75 196 ASP A N 1
ATOM 1615 C CA . ASP A 1 196 ? -6.865 -19.000 -22.503 1.00 84.75 196 ASP A CA 1
ATOM 1616 C C . ASP A 1 196 ? -6.880 -20.431 -21.946 1.00 84.75 196 ASP A C 1
ATOM 1618 O O . ASP A 1 196 ? -6.360 -21.353 -22.577 1.00 84.75 196 ASP A O 1
ATOM 1622 N N . GLU A 1 197 ? -7.442 -20.613 -20.752 1.00 82.00 197 GLU A N 1
ATOM 1623 C CA . GLU A 1 197 ? -7.394 -21.890 -20.027 1.00 82.00 197 GLU A CA 1
ATOM 1624 C C . GLU A 1 197 ? -8.180 -23.012 -20.722 1.00 82.00 197 GLU A C 1
ATOM 1626 O O . GLU A 1 197 ? -7.864 -24.186 -20.543 1.00 82.00 197 GLU A O 1
ATOM 1631 N N . ILE A 1 198 ? -9.186 -22.670 -21.534 1.00 84.38 198 ILE A N 1
ATOM 1632 C CA . ILE A 1 198 ? -10.073 -23.640 -22.190 1.00 84.38 198 ILE A CA 1
ATOM 1633 C C . ILE A 1 198 ? -9.488 -24.079 -23.533 1.00 84.38 198 ILE A C 1
ATOM 1635 O O . ILE A 1 198 ? -9.523 -25.254 -23.893 1.00 84.38 198 ILE A O 1
ATOM 1639 N N . THR A 1 199 ? -8.967 -23.127 -24.300 1.00 88.75 199 THR A N 1
ATOM 1640 C CA . THR A 1 199 ? -8.512 -23.344 -25.679 1.00 88.75 199 THR A CA 1
ATOM 1641 C C . THR A 1 199 ? -6.999 -23.499 -25.796 1.00 88.75 199 THR A C 1
ATOM 1643 O O . THR A 1 199 ? -6.504 -23.904 -26.847 1.00 88.75 199 THR A O 1
ATOM 1646 N N . GLY A 1 200 ? -6.244 -23.146 -24.751 1.00 86.50 200 GLY A N 1
ATOM 1647 C CA . GLY A 1 200 ? -4.781 -23.091 -24.769 1.00 86.50 200 GLY A CA 1
ATOM 1648 C C . GLY A 1 200 ? -4.217 -21.976 -25.656 1.00 86.50 200 GLY A C 1
ATOM 1649 O O . GLY A 1 200 ? -3.010 -21.940 -25.918 1.00 86.50 200 GLY A O 1
ATOM 1650 N N . LYS A 1 201 ? -5.065 -21.069 -26.161 1.00 90.25 201 LYS A N 1
ATOM 1651 C CA . LYS A 1 201 ? -4.645 -20.004 -27.072 1.00 90.25 201 LYS A CA 1
ATOM 1652 C C . LYS A 1 201 ? -3.794 -18.977 -26.327 1.00 90.25 201 LYS A C 1
ATOM 1654 O O . LYS A 1 201 ? -4.227 -18.391 -25.340 1.00 90.25 201 LYS A O 1
ATOM 1659 N N . LYS A 1 202 ? -2.593 -18.726 -26.850 1.00 90.19 202 LYS A N 1
ATOM 1660 C CA . LYS A 1 202 ? -1.677 -17.693 -26.354 1.00 90.19 202 LYS A CA 1
ATOM 1661 C C . LYS A 1 202 ? -2.028 -16.335 -26.956 1.00 90.19 202 LYS A C 1
ATOM 1663 O O . LYS A 1 202 ? -2.060 -16.197 -28.181 1.00 90.19 202 LYS A O 1
ATOM 1668 N N . ASN A 1 203 ? -2.252 -15.342 -26.103 1.00 89.62 203 ASN A N 1
ATOM 1669 C CA . ASN A 1 203 ? -2.506 -13.963 -26.502 1.00 89.62 203 ASN A CA 1
ATOM 1670 C C . ASN A 1 203 ? -1.268 -13.116 -26.214 1.00 89.62 203 ASN A C 1
ATOM 1672 O O . ASN A 1 203 ? -0.770 -13.084 -25.090 1.00 89.62 203 ASN A O 1
ATOM 1676 N N . TYR A 1 204 ? -0.779 -12.435 -27.246 1.00 91.44 204 TYR A N 1
ATOM 1677 C CA . TYR A 1 204 ? 0.390 -11.570 -27.157 1.00 91.44 204 TYR A CA 1
ATOM 1678 C C . TYR A 1 204 ? -0.030 -10.116 -27.300 1.00 91.44 204 TYR A C 1
ATOM 1680 O O . TYR A 1 204 ? -0.806 -9.784 -28.201 1.00 91.44 204 TYR A O 1
ATOM 1688 N N . ARG A 1 205 ? 0.540 -9.252 -26.463 1.00 94.12 205 ARG A N 1
ATOM 1689 C CA . ARG A 1 205 ? 0.333 -7.804 -26.515 1.00 94.12 205 ARG A CA 1
ATOM 1690 C C . ARG A 1 205 ? 1.682 -7.092 -26.541 1.00 94.12 205 ARG A C 1
ATOM 1692 O O . ARG A 1 205 ? 2.660 -7.593 -25.998 1.00 94.12 205 ARG A O 1
ATOM 1699 N N . GLY A 1 206 ? 1.747 -5.955 -27.230 1.00 95.44 206 GLY A N 1
ATOM 1700 C CA . GLY A 1 206 ? 2.895 -5.053 -27.145 1.00 95.44 206 GLY A CA 1
ATOM 1701 C C . GLY A 1 206 ? 2.815 -4.201 -25.879 1.00 95.44 206 GLY A C 1
ATOM 1702 O O . GLY A 1 206 ? 1.721 -3.741 -25.544 1.00 95.44 206 GLY A O 1
ATOM 1703 N N . LEU A 1 207 ? 3.946 -3.974 -25.211 1.00 95.38 207 LEU A N 1
ATOM 1704 C CA . LEU A 1 207 ? 4.019 -3.020 -24.102 1.00 95.38 207 LEU A CA 1
ATOM 1705 C C . LEU A 1 207 ? 3.597 -1.621 -24.570 1.00 95.38 207 LEU A C 1
ATOM 1707 O O . LEU A 1 207 ? 4.030 -1.151 -25.625 1.00 95.38 207 LEU A O 1
ATOM 1711 N N . ASP A 1 208 ? 2.777 -0.950 -23.777 1.00 95.75 208 ASP A N 1
ATOM 1712 C CA . ASP A 1 208 ? 2.347 0.428 -23.994 1.00 95.75 208 ASP A CA 1
ATOM 1713 C C . ASP A 1 208 ? 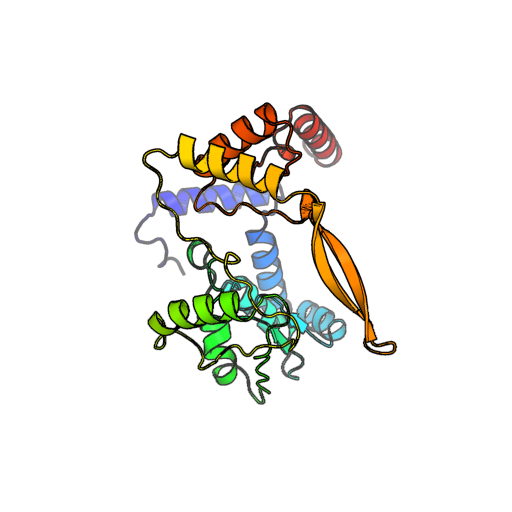2.664 1.285 -22.762 1.00 95.75 208 ASP A C 1
ATOM 1715 O O . ASP A 1 208 ? 3.113 0.778 -21.737 1.00 95.75 208 ASP A O 1
ATOM 1719 N N . TRP A 1 209 ? 2.444 2.596 -22.839 1.00 95.19 209 TRP A N 1
ATOM 1720 C CA . TRP A 1 209 ? 2.834 3.544 -21.786 1.00 95.19 209 TRP A CA 1
ATOM 1721 C C . TRP A 1 209 ? 2.337 3.166 -20.385 1.00 95.19 209 TRP A C 1
ATOM 1723 O O . TRP A 1 209 ? 3.047 3.360 -19.403 1.00 95.19 209 TRP A O 1
ATOM 1733 N N . CYS A 1 210 ? 1.133 2.597 -20.293 1.00 94.56 210 CYS A N 1
ATOM 1734 C CA . CYS A 1 210 ? 0.517 2.189 -19.030 1.00 94.56 210 CYS A CA 1
ATOM 1735 C C . CYS A 1 210 ? 1.158 0.948 -18.387 1.00 94.56 210 CYS A C 1
ATOM 1737 O O . CYS A 1 210 ? 0.834 0.644 -17.241 1.00 94.56 210 CYS A O 1
ATOM 1739 N N . ASP A 1 211 ? 2.048 0.250 -19.095 1.00 95.00 211 ASP A N 1
ATOM 1740 C CA . ASP A 1 211 ? 2.755 -0.929 -18.585 1.00 95.00 211 ASP A CA 1
ATOM 1741 C C . ASP A 1 211 ? 4.051 -0.574 -17.849 1.00 95.00 211 ASP A C 1
ATOM 1743 O O . ASP A 1 211 ? 4.675 -1.438 -17.234 1.00 95.00 211 ASP A O 1
ATOM 1747 N N . PHE A 1 212 ? 4.458 0.696 -17.892 1.00 96.00 212 PHE A N 1
ATOM 1748 C CA . PHE A 1 212 ? 5.667 1.175 -17.239 1.00 96.00 212 PHE A CA 1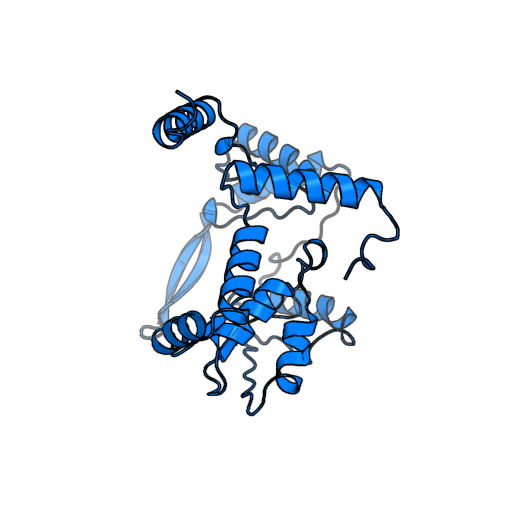
ATOM 1749 C C . PHE A 1 212 ? 5.331 1.915 -15.943 1.00 96.00 212 PHE A C 1
ATOM 1751 O O . PHE A 1 212 ? 4.480 2.805 -15.906 1.00 96.00 212 PHE A O 1
ATOM 1758 N N . ALA A 1 213 ? 6.055 1.581 -14.876 1.00 95.94 213 ALA A N 1
ATOM 1759 C CA . ALA A 1 213 ? 6.013 2.294 -13.608 1.00 95.94 213 ALA A CA 1
ATOM 1760 C C . ALA A 1 213 ? 7.440 2.604 -13.146 1.00 95.94 213 ALA A C 1
ATOM 1762 O O . ALA A 1 213 ? 8.285 1.713 -13.088 1.00 95.94 213 ALA A O 1
ATOM 1763 N N . VAL A 1 214 ? 7.695 3.864 -12.788 1.00 94.88 214 VAL A N 1
ATOM 1764 C CA . VAL A 1 214 ? 8.951 4.297 -12.163 1.00 94.88 214 VAL A CA 1
ATOM 1765 C C . VAL A 1 214 ? 8.671 4.588 -10.696 1.00 94.88 214 VAL A C 1
ATOM 1767 O O . VAL A 1 214 ? 7.905 5.495 -10.369 1.00 94.88 214 VAL A O 1
ATOM 1770 N N . LEU A 1 215 ? 9.271 3.796 -9.808 1.00 93.81 215 LEU A N 1
ATOM 1771 C CA . LEU A 1 215 ? 9.124 3.938 -8.363 1.00 93.81 215 LEU A CA 1
ATOM 1772 C C . LEU A 1 215 ? 10.368 4.616 -7.797 1.00 93.81 215 LEU A C 1
ATOM 1774 O O . LEU A 1 215 ? 11.483 4.134 -7.975 1.00 93.81 215 LEU A O 1
ATOM 1778 N N . VAL A 1 216 ? 10.171 5.730 -7.096 1.00 92.00 216 VAL A N 1
ATOM 1779 C CA . VAL A 1 216 ? 11.251 6.496 -6.466 1.00 92.00 216 VAL A CA 1
ATOM 1780 C C . VAL A 1 216 ? 11.037 6.590 -4.962 1.00 92.00 216 VAL A C 1
ATOM 1782 O O . VAL A 1 216 ? 9.908 6.575 -4.474 1.00 92.00 216 VAL A O 1
ATOM 1785 N N . ARG A 1 217 ? 12.127 6.731 -4.201 1.00 89.50 217 ARG A N 1
ATOM 1786 C CA . ARG A 1 217 ? 12.060 6.754 -2.731 1.00 89.50 217 ARG A CA 1
ATOM 1787 C C . ARG A 1 217 ? 11.339 7.982 -2.166 1.00 89.50 217 ARG A C 1
ATOM 1789 O O . ARG A 1 217 ? 10.756 7.892 -1.085 1.00 89.50 217 ARG A O 1
ATOM 1796 N N . ASN A 1 218 ? 11.445 9.130 -2.836 1.00 84.81 218 ASN A N 1
ATOM 1797 C CA . ASN A 1 218 ? 10.874 10.401 -2.389 1.00 84.81 218 ASN A CA 1
ATOM 1798 C C . ASN A 1 218 ? 10.420 11.275 -3.573 1.00 84.81 218 ASN A C 1
ATOM 1800 O O . ASN A 1 218 ? 10.959 11.172 -4.672 1.00 84.81 218 ASN A O 1
ATOM 1804 N N . ASN A 1 219 ? 9.475 12.189 -3.330 1.00 82.62 219 ASN A N 1
ATOM 1805 C CA . ASN A 1 219 ? 8.881 13.032 -4.380 1.00 82.62 219 ASN A CA 1
ATOM 1806 C C . ASN A 1 219 ? 9.869 14.019 -5.015 1.00 82.62 219 ASN A C 1
ATOM 1808 O O . ASN A 1 219 ? 9.726 14.346 -6.187 1.00 82.62 219 ASN A O 1
ATOM 1812 N N . LYS A 1 220 ? 10.903 14.458 -4.281 1.00 81.94 220 LYS A N 1
ATOM 1813 C CA . LYS A 1 220 ? 11.985 15.274 -4.863 1.00 81.94 220 LYS A CA 1
ATOM 1814 C C . LYS A 1 220 ? 12.753 14.507 -5.938 1.00 81.94 220 LYS A C 1
ATOM 1816 O O . LYS A 1 220 ? 13.385 15.119 -6.783 1.00 81.94 220 LYS A O 1
ATOM 1821 N N . THR A 1 221 ? 12.708 13.175 -5.895 1.00 84.44 221 THR A N 1
ATOM 1822 C CA . THR A 1 221 ? 13.342 12.340 -6.910 1.00 84.44 221 THR A CA 1
ATOM 1823 C C . THR A 1 221 ? 12.496 12.270 -8.195 1.00 84.44 221 THR A C 1
ATOM 1825 O O . THR A 1 221 ? 13.001 12.005 -9.281 1.00 84.44 221 THR A O 1
ATOM 1828 N N . ALA A 1 222 ? 11.190 12.528 -8.091 1.00 86.56 222 ALA A N 1
ATOM 1829 C CA . ALA A 1 222 ? 10.265 12.423 -9.213 1.00 86.56 222 ALA A CA 1
ATOM 1830 C C . ALA A 1 222 ? 10.346 13.612 -10.188 1.00 86.56 222 ALA A C 1
ATOM 1832 O O . ALA A 1 222 ? 9.997 13.441 -11.351 1.00 86.56 222 ALA A O 1
ATOM 1833 N N . SER A 1 223 ? 10.809 14.792 -9.751 1.00 85.81 223 SER A N 1
ATOM 1834 C CA . SER A 1 223 ? 10.892 15.991 -10.607 1.00 85.81 223 SER A CA 1
ATOM 1835 C C . SER A 1 223 ? 11.757 15.771 -11.845 1.00 85.81 223 SER A C 1
ATOM 1837 O O . SER A 1 223 ? 11.348 16.115 -12.946 1.00 85.81 223 SER A O 1
ATOM 1839 N N . ASP A 1 224 ? 12.907 15.120 -11.681 1.00 90.19 224 ASP A N 1
ATOM 1840 C CA . ASP A 1 224 ? 13.850 14.888 -12.778 1.00 90.19 224 ASP A CA 1
ATOM 1841 C C . ASP A 1 224 ? 13.235 13.949 -13.835 1.00 90.19 224 ASP A C 1
ATOM 1843 O O . ASP A 1 224 ? 13.479 14.109 -15.029 1.00 90.19 224 ASP A O 1
ATOM 1847 N N . PHE A 1 225 ? 12.374 13.011 -13.410 1.00 92.69 225 PHE A N 1
ATOM 1848 C CA . PHE A 1 225 ? 11.620 12.140 -14.317 1.00 92.69 225 PHE A CA 1
ATOM 1849 C C . PHE A 1 225 ? 10.520 12.890 -15.080 1.00 92.69 225 PHE A C 1
ATOM 1851 O O . PHE A 1 225 ? 10.267 12.592 -16.244 1.00 92.69 225 PHE A O 1
ATOM 1858 N N . ILE A 1 226 ? 9.877 13.875 -14.448 1.00 90.69 226 ILE A N 1
ATOM 1859 C CA . ILE A 1 226 ? 8.866 14.719 -15.103 1.00 90.69 226 ILE A CA 1
ATOM 1860 C C . ILE A 1 226 ? 9.509 15.499 -16.254 1.00 90.69 226 ILE A C 1
ATOM 1862 O O . ILE A 1 226 ? 9.022 15.436 -17.381 1.00 90.69 226 ILE A O 1
ATOM 1866 N N . GLU A 1 227 ? 10.637 16.163 -15.995 1.00 90.50 227 GLU A N 1
ATOM 1867 C CA . GLU A 1 227 ? 11.334 16.976 -16.998 1.00 90.50 227 GLU A CA 1
ATOM 1868 C C . GLU A 1 227 ? 11.777 16.147 -18.214 1.00 90.50 227 GLU A C 1
ATOM 1870 O O . GLU A 1 227 ? 11.558 16.554 -19.360 1.00 90.50 227 GLU A O 1
ATOM 1875 N N . ILE A 1 228 ? 12.362 14.960 -17.993 1.00 95.31 228 ILE A N 1
ATOM 1876 C CA . ILE A 1 228 ? 12.777 14.093 -19.104 1.00 95.31 228 ILE A CA 1
ATOM 1877 C C . ILE A 1 228 ? 11.577 13.556 -19.886 1.00 95.31 228 ILE A C 1
ATOM 1879 O O . ILE A 1 228 ? 11.628 13.500 -21.112 1.00 95.31 228 ILE A O 1
ATOM 1883 N N . PHE A 1 229 ? 10.482 13.178 -19.221 1.00 95.38 229 PHE A N 1
ATOM 1884 C CA . PHE A 1 229 ? 9.325 12.610 -19.909 1.00 95.38 229 PHE A CA 1
ATOM 1885 C C . PHE A 1 229 ? 8.598 13.665 -20.742 1.00 95.38 229 PHE A C 1
ATOM 1887 O O . PHE A 1 229 ? 8.172 13.360 -21.855 1.00 95.38 229 PHE A O 1
ATOM 1894 N N . GLU A 1 230 ? 8.537 14.916 -20.280 1.00 93.62 230 GLU A N 1
ATOM 1895 C CA . GLU A 1 230 ? 8.055 16.036 -21.093 1.00 93.62 230 GLU A CA 1
ATOM 1896 C C . GLU A 1 230 ? 8.948 16.273 -22.318 1.00 93.62 230 GLU A C 1
ATOM 1898 O O . GLU A 1 230 ? 8.440 16.394 -23.439 1.00 93.62 230 GLU A O 1
ATOM 1903 N N . ARG A 1 231 ? 10.276 16.275 -22.129 1.00 94.94 231 ARG A N 1
ATOM 1904 C CA . ARG A 1 231 ? 11.260 16.452 -23.210 1.00 94.94 231 ARG A CA 1
ATOM 1905 C C . ARG A 1 231 ? 11.152 15.365 -24.280 1.00 94.94 231 ARG A C 1
ATOM 1907 O O . ARG A 1 231 ? 11.106 15.677 -25.469 1.00 94.94 231 ARG A O 1
ATOM 1914 N N . GLU A 1 232 ? 11.063 14.107 -23.855 1.00 95.00 232 GLU A N 1
ATOM 1915 C CA . GLU A 1 232 ? 10.960 12.929 -24.726 1.00 95.00 232 GLU A CA 1
ATOM 1916 C C . GLU A 1 232 ? 9.521 12.653 -25.202 1.00 95.00 232 GLU A C 1
ATOM 1918 O O . GLU A 1 232 ? 9.284 11.705 -25.951 1.00 95.00 232 GLU A O 1
ATOM 1923 N N . LYS A 1 233 ? 8.546 13.485 -24.799 1.00 94.94 233 LYS A N 1
ATOM 1924 C CA . LYS A 1 233 ? 7.112 13.341 -25.114 1.00 94.94 233 LYS A CA 1
ATOM 1925 C C . LYS A 1 233 ? 6.532 11.980 -24.705 1.00 94.94 233 LYS A C 1
ATOM 1927 O O . LYS A 1 233 ? 5.655 11.443 -25.385 1.00 94.94 233 LYS A O 1
ATOM 1932 N N . ILE A 1 234 ? 7.008 11.436 -23.589 1.00 95.81 234 ILE A N 1
ATOM 1933 C CA . ILE A 1 234 ? 6.486 10.223 -22.959 1.00 95.81 234 ILE A CA 1
ATOM 1934 C C . ILE A 1 234 ? 5.259 10.622 -22.125 1.00 95.81 234 ILE A C 1
ATOM 1936 O O . ILE A 1 234 ? 5.398 11.423 -21.202 1.00 95.81 234 ILE A O 1
ATOM 1940 N N . PRO A 1 235 ? 4.049 10.104 -22.404 1.00 95.06 235 PRO A N 1
ATOM 1941 C CA . PRO A 1 235 ? 2.885 10.352 -21.560 1.00 95.06 235 PRO A CA 1
ATOM 1942 C C . PRO A 1 235 ? 3.082 9.731 -20.174 1.00 95.06 235 PRO A C 1
ATOM 1944 O O . PRO A 1 235 ? 3.396 8.548 -20.065 1.00 95.06 235 PRO A O 1
ATOM 1947 N N . PHE A 1 236 ? 2.856 10.502 -19.113 1.00 92.50 236 PHE A N 1
ATOM 1948 C CA . PHE A 1 236 ? 3.017 10.026 -17.739 1.00 92.50 236 PHE A CA 1
ATOM 1949 C C . PHE A 1 236 ? 1.889 10.515 -16.827 1.00 92.50 236 PHE A C 1
ATOM 1951 O O . PHE A 1 236 ? 1.139 11.438 -17.138 1.00 92.50 236 PHE A O 1
ATOM 1958 N N . THR A 1 237 ? 1.767 9.879 -15.663 1.00 89.94 237 THR A N 1
ATOM 1959 C CA . THR A 1 237 ? 0.928 10.345 -14.555 1.00 89.94 237 THR A CA 1
ATOM 1960 C C . THR A 1 237 ? 1.752 10.309 -13.276 1.00 89.94 237 THR A C 1
ATOM 1962 O O . THR A 1 237 ? 2.147 9.239 -12.821 1.00 89.94 237 THR A O 1
ATOM 1965 N N . ALA A 1 238 ? 1.994 11.471 -12.673 1.00 83.44 238 ALA A N 1
ATOM 1966 C CA . ALA A 1 238 ? 2.735 11.576 -11.420 1.00 83.44 238 ALA A CA 1
ATOM 1967 C C . ALA A 1 238 ? 1.776 11.539 -10.215 1.00 83.44 238 ALA A C 1
ATOM 1969 O O . ALA A 1 238 ? 1.257 12.571 -9.783 1.00 83.44 238 ALA A O 1
ATOM 1970 N N . LYS A 1 239 ? 1.529 10.349 -9.647 1.00 70.19 239 LYS A N 1
ATOM 1971 C CA . LYS A 1 239 ? 0.812 10.225 -8.362 1.00 70.19 239 LYS A CA 1
ATOM 1972 C C . LYS A 1 239 ? 1.664 10.835 -7.240 1.00 70.19 239 LYS A C 1
ATOM 1974 O O . LYS A 1 239 ? 2.836 10.507 -7.113 1.00 70.19 239 LYS A O 1
ATOM 1979 N N . GLY A 1 240 ? 1.072 11.716 -6.430 1.00 61.12 240 GLY A N 1
ATOM 1980 C CA . GLY A 1 240 ? 1.764 12.422 -5.338 1.00 61.12 240 GLY A CA 1
ATOM 1981 C C . GLY A 1 240 ? 2.054 13.901 -5.609 1.00 61.12 240 GLY A C 1
ATOM 1982 O O . GLY A 1 240 ? 2.466 14.610 -4.694 1.00 61.12 240 GLY A O 1
ATOM 1983 N N . THR A 1 241 ? 1.773 14.397 -6.819 1.00 53.69 241 THR A N 1
ATOM 1984 C CA . THR A 1 241 ? 1.644 15.840 -7.062 1.00 53.69 241 THR A CA 1
ATOM 1985 C C . THR A 1 241 ? 0.259 16.290 -6.588 1.00 53.69 241 THR A C 1
ATOM 1987 O O . THR A 1 241 ? -0.736 16.264 -7.311 1.00 53.69 241 THR A O 1
ATOM 1990 N N . SER A 1 242 ? 0.169 16.612 -5.296 1.00 56.59 242 SER A N 1
ATOM 1991 C CA . SER A 1 242 ? -0.965 17.343 -4.732 1.00 56.59 242 SER A CA 1
ATOM 1992 C C . SER A 1 242 ? -1.130 18.667 -5.474 1.00 56.59 242 SER A C 1
ATOM 1994 O O . SER A 1 242 ? -0.153 19.266 -5.915 1.00 56.59 242 SER A O 1
ATOM 1996 N N . GLY A 1 243 ? -2.372 19.119 -5.632 1.00 63.00 243 GLY A N 1
ATOM 1997 C CA . GLY A 1 243 ? -2.593 20.450 -6.183 1.00 63.00 243 GLY A CA 1
ATOM 1998 C C . GLY A 1 243 ? -3.980 20.704 -6.734 1.00 63.00 243 GLY A C 1
ATOM 1999 O O . GLY A 1 243 ? -4.332 21.862 -6.885 1.00 63.00 243 GLY A O 1
ATOM 2000 N N . LEU A 1 244 ? -4.805 19.679 -7.002 1.00 77.50 244 LEU A N 1
ATOM 2001 C CA . LEU A 1 244 ? -6.164 19.916 -7.514 1.00 77.50 244 LEU A CA 1
ATOM 2002 C C . LEU A 1 244 ? -6.935 20.891 -6.612 1.00 77.50 244 LEU A C 1
ATOM 2004 O O . LEU A 1 244 ? -7.403 21.911 -7.096 1.00 77.50 244 LEU A O 1
ATOM 2008 N N . PHE A 1 245 ? -6.983 20.629 -5.302 1.00 79.00 245 PHE A N 1
ATOM 2009 C CA . PHE A 1 245 ? -7.621 21.516 -4.319 1.00 79.00 245 PHE A CA 1
ATOM 2010 C C . PHE A 1 245 ? -6.844 22.812 -4.032 1.00 79.00 245 PHE A C 1
ATOM 2012 O O . PHE A 1 245 ? -7.349 23.687 -3.335 1.00 79.00 245 PHE A O 1
ATOM 2019 N N . GLU A 1 246 ? -5.625 22.952 -4.552 1.00 80.69 246 GLU A N 1
ATOM 2020 C CA . GLU A 1 246 ? -4.823 24.173 -4.430 1.00 80.69 246 GLU A CA 1
ATOM 2021 C C . GLU A 1 246 ? -4.996 25.113 -5.625 1.00 80.69 246 GLU A C 1
ATOM 2023 O O . GLU A 1 246 ? -4.660 26.289 -5.503 1.00 80.69 246 GLU A O 1
ATOM 2028 N N . ARG A 1 247 ? -5.540 24.620 -6.747 1.00 83.94 247 ARG A N 1
ATOM 2029 C CA . ARG A 1 247 ? -5.838 25.431 -7.932 1.00 83.94 247 ARG A CA 1
ATOM 2030 C C . ARG A 1 247 ? -6.848 26.517 -7.594 1.00 83.94 247 ARG A C 1
ATOM 2032 O O . ARG A 1 247 ? -7.845 26.250 -6.916 1.00 83.94 247 ARG A O 1
ATOM 2039 N N . ASP A 1 248 ? -6.613 27.717 -8.108 1.00 90.00 248 ASP A N 1
ATOM 2040 C CA . ASP A 1 248 ? -7.426 28.893 -7.802 1.00 90.00 248 ASP A CA 1
ATOM 2041 C C . ASP A 1 248 ? -8.900 28.688 -8.172 1.00 90.00 248 ASP A C 1
ATOM 2043 O O . ASP A 1 248 ? -9.786 29.077 -7.412 1.00 90.00 248 ASP A O 1
ATOM 2047 N N . GLU A 1 249 ? -9.190 27.990 -9.274 1.00 92.69 249 GLU A N 1
ATOM 2048 C CA . GLU A 1 249 ? -10.562 27.695 -9.695 1.00 92.69 249 GLU A CA 1
ATOM 2049 C C . GLU A 1 249 ? -11.266 26.747 -8.717 1.00 92.69 249 GLU A C 1
ATOM 2051 O O . GLU A 1 249 ? -12.448 26.914 -8.414 1.00 92.69 249 GLU A O 1
ATOM 2056 N N . ILE A 1 250 ? -10.538 25.762 -8.182 1.00 90.38 250 ILE A N 1
ATOM 2057 C CA . ILE A 1 250 ? -11.084 24.805 -7.216 1.00 90.38 250 ILE A CA 1
ATOM 2058 C C . ILE A 1 250 ? -11.271 25.471 -5.852 1.00 90.38 250 ILE A C 1
ATOM 2060 O O . ILE A 1 250 ? -12.319 25.288 -5.230 1.00 90.38 250 ILE A O 1
ATOM 2064 N N . ARG A 1 251 ? -10.321 26.306 -5.416 1.00 88.44 251 ARG A N 1
ATOM 2065 C CA . ARG A 1 251 ? -10.465 27.129 -4.205 1.00 88.44 251 ARG A CA 1
ATOM 2066 C C . ARG A 1 251 ? -11.659 28.075 -4.305 1.00 88.44 251 ARG A C 1
ATOM 2068 O O . ARG A 1 251 ? -12.423 28.191 -3.352 1.00 88.44 251 ARG A O 1
ATOM 2075 N N . PHE A 1 252 ? -11.874 28.697 -5.463 1.00 91.44 252 PHE A N 1
ATOM 2076 C CA . PHE A 1 252 ? -13.035 29.553 -5.699 1.00 91.44 252 PHE A CA 1
ATOM 2077 C C . PHE A 1 252 ? -14.359 28.782 -5.576 1.00 91.44 252 PHE A C 1
ATOM 2079 O O . PHE A 1 252 ? -15.283 29.239 -4.900 1.00 91.44 252 PHE A O 1
ATOM 2086 N N . LEU A 1 253 ? -14.444 27.576 -6.147 1.00 90.88 253 LEU A N 1
ATOM 2087 C CA . LEU A 1 253 ? -15.618 26.709 -5.988 1.00 90.88 253 LEU A CA 1
ATOM 2088 C C . LEU A 1 253 ? -15.843 26.290 -4.528 1.00 90.88 253 LEU A C 1
ATOM 2090 O O . LEU A 1 253 ? -16.982 26.312 -4.060 1.00 90.88 253 LEU A O 1
ATOM 2094 N N . GLN A 1 254 ? -14.778 25.960 -3.790 1.00 85.81 254 GLN A N 1
ATOM 2095 C CA . GLN A 1 254 ? -14.861 25.671 -2.354 1.00 85.81 254 GLN A CA 1
ATOM 2096 C C . GLN A 1 254 ? -15.395 26.872 -1.565 1.00 85.81 254 GLN A C 1
ATOM 2098 O O . GLN A 1 254 ? -16.257 26.705 -0.706 1.00 85.81 254 GLN A O 1
ATOM 2103 N N . MET A 1 255 ? -14.934 28.087 -1.876 1.00 85.62 255 MET A N 1
ATOM 2104 C CA . MET A 1 255 ? -15.424 29.310 -1.235 1.00 85.62 255 MET A CA 1
ATOM 2105 C C . MET A 1 255 ? -16.917 29.534 -1.491 1.00 85.62 255 MET A C 1
ATOM 2107 O O . MET A 1 255 ? -17.647 29.846 -0.553 1.00 85.62 255 MET A O 1
ATOM 2111 N N . ILE A 1 256 ? -17.388 29.342 -2.730 1.00 88.56 256 ILE A N 1
ATOM 2112 C CA . ILE A 1 256 ? -18.817 29.443 -3.066 1.00 88.56 256 ILE A CA 1
ATOM 2113 C C . ILE A 1 256 ? -19.628 28.418 -2.269 1.00 88.56 256 ILE A C 1
ATOM 2115 O O . ILE A 1 256 ? -20.659 28.755 -1.687 1.00 88.56 256 ILE A O 1
ATOM 2119 N N . PHE A 1 257 ? -19.165 27.169 -2.231 1.00 85.44 257 PHE A N 1
ATOM 2120 C CA . PHE A 1 257 ? -19.832 26.102 -1.493 1.00 85.44 257 PHE A CA 1
ATOM 2121 C C . PHE A 1 257 ? -19.932 26.429 0.003 1.00 85.44 257 PHE A C 1
ATOM 2123 O O . PHE A 1 257 ? -21.018 26.348 0.577 1.00 85.44 257 PHE A O 1
ATOM 2130 N N . ASN A 1 258 ? -18.833 26.891 0.605 1.00 81.44 258 ASN A N 1
ATOM 2131 C CA . ASN A 1 258 ? -18.805 27.310 2.003 1.00 81.44 258 ASN A CA 1
ATOM 2132 C C . ASN A 1 258 ? -19.752 28.491 2.258 1.00 81.44 258 ASN A C 1
ATOM 2134 O O . ASN A 1 258 ? -20.512 28.446 3.219 1.00 81.44 258 ASN A O 1
ATOM 2138 N N . TYR A 1 259 ? -19.797 29.491 1.369 1.00 81.38 259 TYR A N 1
ATOM 2139 C CA . TYR A 1 259 ? -20.728 30.623 1.478 1.00 81.38 259 TYR A CA 1
ATOM 2140 C C . TYR A 1 259 ? -22.203 30.187 1.499 1.00 81.38 259 TYR A C 1
ATOM 2142 O O . TYR A 1 259 ? -23.013 30.762 2.223 1.00 81.38 259 TYR A O 1
ATOM 2150 N N . PHE A 1 260 ? -22.576 29.165 0.722 1.00 82.62 260 PHE A N 1
ATOM 2151 C CA . PHE A 1 260 ? -23.954 28.664 0.709 1.00 82.62 260 PHE A CA 1
ATOM 2152 C C . PHE A 1 260 ? -24.316 27.807 1.928 1.00 82.62 260 PHE A C 1
ATOM 2154 O O . PHE A 1 260 ? -25.493 27.751 2.297 1.00 82.62 260 PHE A O 1
ATOM 2161 N N . ILE A 1 261 ? -23.340 27.129 2.535 1.00 77.62 261 ILE A N 1
ATOM 2162 C CA . ILE A 1 261 ? -23.565 26.239 3.681 1.00 77.62 261 ILE A CA 1
ATOM 2163 C C . ILE A 1 261 ? -23.511 26.991 5.013 1.00 77.62 261 ILE A C 1
ATOM 2165 O O . ILE A 1 261 ? -24.329 26.705 5.893 1.00 77.62 261 ILE A O 1
ATOM 2169 N N . ASP A 1 262 ? -22.625 27.978 5.155 1.00 69.44 262 ASP A N 1
ATOM 2170 C CA . ASP A 1 262 ? -22.516 28.787 6.370 1.00 69.44 262 ASP A CA 1
ATOM 2171 C C . ASP A 1 262 ? -23.625 29.847 6.428 1.00 69.44 262 ASP A C 1
ATOM 2173 O O . ASP A 1 262 ? -23.466 31.013 6.071 1.00 69.44 262 ASP A O 1
ATOM 2177 N N . LYS A 1 263 ? -24.797 29.443 6.930 1.00 56.12 263 LYS A N 1
ATOM 2178 C CA . LYS A 1 263 ? -25.916 30.360 7.213 1.00 56.12 263 LYS A CA 1
ATOM 2179 C C . LYS A 1 263 ? -25.625 31.373 8.335 1.00 56.12 263 LYS A C 1
ATOM 2181 O O . LYS A 1 263 ? -26.457 32.250 8.549 1.00 56.12 263 LYS A O 1
ATOM 2186 N N . GLU A 1 264 ? -24.491 31.259 9.029 1.00 54.41 264 GLU A N 1
ATOM 2187 C CA . GLU A 1 264 ? -24.079 32.144 10.133 1.00 54.41 264 GLU A CA 1
ATOM 2188 C C . GLU A 1 264 ? -23.042 33.214 9.726 1.00 54.41 264 GLU A C 1
ATOM 2190 O O . GLU A 1 264 ? -22.707 34.064 10.545 1.00 54.41 264 GLU A O 1
ATOM 2195 N N . ILE A 1 265 ? -22.594 33.252 8.460 1.00 51.03 265 ILE A N 1
ATOM 2196 C CA . ILE A 1 265 ? -21.833 34.385 7.890 1.00 51.03 265 ILE A CA 1
ATOM 2197 C C . ILE A 1 265 ? -22.782 35.254 7.042 1.00 51.03 265 ILE A C 1
ATOM 2199 O O . ILE A 1 265 ? -22.591 35.471 5.843 1.00 51.03 265 ILE A O 1
ATOM 2203 N N . LYS A 1 266 ? -23.859 35.720 7.676 1.00 37.69 266 LYS A N 1
ATOM 2204 C CA . LYS A 1 266 ? -24.689 36.834 7.210 1.00 37.69 266 LYS A CA 1
ATOM 2205 C C . LYS A 1 266 ? -24.790 37.884 8.299 1.00 37.69 266 LYS A C 1
ATOM 2207 O O . LYS A 1 266 ? -25.033 37.486 9.457 1.00 37.69 266 LYS A O 1
#